Protein AF-A0A0X3AS08-F1 (afdb_monomer_lite)

Foldseek 3Di:
DKKKKQFDCCVCVVVVNAADQDQKDKAWFQDVVVRDIFIKMFGHPGGCNRVDRTDMGPDIDTPDPPDPPVQLDAQDKTFGDDDPDGGIIMGHHDPPPCDVVNVVVVVVVVVVVVVVVVVVVVVCVVDPPPDDPVNLLVQCVCCQVPVVSLLVSCVVDVVSSLVCCCPPPQVPLPVDPRHPCLLVNLLSCCVSVPDVVSVVSLVPDDPVSVPRPVNVVSVVVND

Organism: NCBI:txid1586267

pLDDT: mean 78.55, std 13.06, range [45.94, 97.12]

Sequence (223 aa):
MKSLINWDKNIFDGEKRLLPSTKVLHTQIHLPELKESWSIGFKFNITPRDQGYRTIADEVFFLSEKAPKEILKEGLKFNFMDGPNIIGECILFQEKLVEMEDVIDRIKLVEQEKHELKMFITSINNSSFSYTTNELEELIKYSSDYPYIFSFVLNIDKNIALKYLSNNYLVKLNNVLESSNLPLFLFNIEKFLGKEEFDMFIEKLPNEIKKNEIFINSIEEIL

Secondary structure (DSSP, 8-state):
-EEEEEE-HHHHHHTTPPPP--SEEEEEEEETTTTEEEEEEEE-SS-HHHH-SEEEESEEEESSTTS-GGG--TT-EEEEEETTEEEEEEEEE------HHHHHHHHHHHHHHHHHHHHHHHHHHHS-----HHHHHHHGGGGGT-THHHHHHHHH-HHHHHHHHIIIIITTTTT----TTHHHHHHHHHHHH-HHHHHHHHHTS-HHHHT-HHHHHHHHTT-

Structure (mmCIF, N/CA/C/O backbone):
data_AF-A0A0X3AS08-F1
#
_entry.id   AF-A0A0X3AS08-F1
#
loop_
_atom_site.group_PDB
_atom_site.id
_atom_site.type_symbol
_atom_site.label_atom_id
_atom_site.label_alt_id
_atom_site.label_comp_id
_atom_site.label_asym_id
_atom_site.label_entity_id
_atom_site.label_seq_id
_atom_site.pdbx_PDB_ins_code
_atom_site.Cartn_x
_atom_site.Cartn_y
_atom_site.Cartn_z
_atom_site.occupancy
_atom_site.B_iso_or_equiv
_atom_site.auth_seq_id
_atom_site.auth_comp_id
_atom_site.auth_asym_id
_atom_site.auth_atom_id
_atom_site.pdbx_PDB_model_num
ATOM 1 N N . MET A 1 1 ? -19.091 6.938 12.736 1.00 89.19 1 MET A N 1
ATOM 2 C CA . MET A 1 1 ? -17.645 7.211 12.885 1.00 89.19 1 MET A CA 1
ATOM 3 C C . MET A 1 1 ? -16.916 6.387 11.843 1.00 89.19 1 MET A C 1
ATOM 5 O O . MET A 1 1 ? -17.264 5.215 11.718 1.00 89.19 1 MET A O 1
ATOM 9 N N . LYS A 1 2 ? -15.969 6.975 11.106 1.00 93.12 2 LYS A N 1
ATOM 10 C CA . LYS A 1 2 ? -15.111 6.243 10.166 1.00 93.12 2 LYS A CA 1
ATOM 11 C C . LYS A 1 2 ? -13.776 5.916 10.822 1.00 93.12 2 LYS A C 1
ATOM 13 O O . LYS A 1 2 ? -13.429 6.492 11.856 1.00 93.12 2 LYS A O 1
ATOM 18 N N . SER A 1 3 ? -13.026 4.995 10.229 1.00 94.25 3 SER A N 1
ATOM 19 C CA . SER A 1 3 ? -11.649 4.741 10.645 1.00 94.25 3 SER A CA 1
ATOM 20 C C . SER A 1 3 ? -10.723 4.567 9.465 1.00 94.25 3 SER A C 1
ATOM 22 O O . SER A 1 3 ? -11.058 3.885 8.502 1.00 94.25 3 SER A O 1
ATOM 24 N N . LEU A 1 4 ? -9.550 5.183 9.570 1.00 94.06 4 LEU A N 1
ATOM 25 C CA . LEU A 1 4 ? -8.416 4.891 8.717 1.00 94.06 4 LEU A CA 1
ATOM 26 C C . LEU A 1 4 ? -7.626 3.774 9.386 1.00 94.06 4 LEU A C 1
ATOM 28 O O . LEU A 1 4 ? -7.191 3.932 10.527 1.00 94.06 4 LEU A O 1
ATOM 32 N N . ILE A 1 5 ? -7.438 2.678 8.665 1.00 95.25 5 ILE A N 1
ATOM 33 C CA . ILE A 1 5 ? -6.642 1.535 9.090 1.00 95.25 5 ILE A CA 1
ATOM 34 C C . ILE A 1 5 ? -5.377 1.505 8.236 1.00 95.25 5 ILE A C 1
ATOM 36 O O . ILE A 1 5 ? -5.452 1.393 7.011 1.00 95.25 5 ILE A O 1
ATOM 40 N N . ASN A 1 6 ? -4.224 1.610 8.887 1.00 92.38 6 ASN A N 1
ATOM 41 C CA . ASN A 1 6 ? -2.914 1.400 8.284 1.00 92.38 6 ASN A CA 1
ATOM 42 C C . ASN A 1 6 ? -2.466 -0.028 8.599 1.00 92.38 6 ASN A C 1
ATOM 44 O O . ASN A 1 6 ? -2.089 -0.320 9.731 1.00 92.38 6 ASN A O 1
ATOM 48 N N . TRP A 1 7 ? -2.532 -0.916 7.616 1.00 90.81 7 TRP A N 1
ATOM 49 C CA . TRP A 1 7 ? -2.117 -2.311 7.755 1.00 90.81 7 TRP A CA 1
ATOM 50 C C . TRP A 1 7 ? -0.589 -2.435 7.753 1.00 90.81 7 TRP A C 1
ATOM 52 O O . TRP A 1 7 ? 0.091 -1.744 6.988 1.00 90.81 7 TRP A O 1
ATOM 62 N N . ASP A 1 8 ? -0.048 -3.329 8.581 1.00 89.94 8 ASP A N 1
ATOM 63 C CA . ASP A 1 8 ? 1.394 -3.581 8.630 1.00 89.94 8 ASP A CA 1
ATOM 64 C C . ASP A 1 8 ? 1.842 -4.394 7.410 1.00 89.94 8 ASP A C 1
ATOM 66 O O . ASP A 1 8 ? 1.615 -5.602 7.308 1.00 89.94 8 ASP A O 1
ATOM 70 N N . LYS A 1 9 ? 2.517 -3.714 6.484 1.00 82.50 9 LYS A N 1
ATOM 71 C CA . LYS A 1 9 ? 3.058 -4.314 5.263 1.00 82.50 9 LYS A CA 1
ATOM 72 C C . LYS A 1 9 ? 3.969 -5.502 5.543 1.00 82.50 9 LYS A C 1
ATOM 74 O O . LYS A 1 9 ? 3.914 -6.471 4.804 1.00 82.50 9 LYS A O 1
ATOM 79 N N . ASN A 1 10 ? 4.754 -5.486 6.620 1.00 81.75 10 ASN A N 1
ATOM 80 C CA . ASN A 1 10 ? 5.663 -6.595 6.917 1.00 81.75 10 ASN A CA 1
ATOM 81 C C . ASN A 1 10 ? 4.904 -7.890 7.219 1.00 81.75 10 ASN A C 1
ATOM 83 O O . ASN A 1 10 ? 5.403 -8.969 6.924 1.00 81.75 10 ASN A O 1
ATOM 87 N N . ILE A 1 11 ? 3.692 -7.792 7.767 1.00 82.00 11 ILE A N 1
ATOM 88 C CA . ILE A 1 11 ? 2.856 -8.959 8.060 1.00 82.00 11 ILE A CA 1
ATOM 89 C C . ILE A 1 11 ? 2.182 -9.464 6.783 1.00 82.00 11 ILE A C 1
ATOM 91 O O . ILE A 1 11 ? 2.228 -10.654 6.482 1.00 82.00 11 ILE A O 1
ATOM 95 N N . PHE A 1 12 ? 1.578 -8.572 6.001 1.00 77.25 12 PHE A N 1
ATOM 96 C CA . PHE A 1 12 ? 0.837 -8.977 4.803 1.00 77.25 12 PHE A CA 1
ATOM 97 C C . PHE A 1 12 ? 1.760 -9.342 3.624 1.00 77.25 12 PHE A C 1
ATOM 99 O O . PHE A 1 12 ? 1.569 -10.386 3.000 1.00 77.25 12 PHE A O 1
ATOM 106 N N . ASP A 1 13 ? 2.815 -8.564 3.373 1.00 71.75 13 ASP A N 1
ATOM 107 C CA . ASP A 1 13 ? 3.817 -8.863 2.342 1.00 71.75 13 ASP A CA 1
ATOM 108 C C . ASP A 1 13 ? 4.804 -9.949 2.805 1.00 71.75 13 ASP A C 1
ATOM 110 O O . ASP A 1 13 ? 5.149 -10.846 2.035 1.00 71.75 13 ASP A O 1
ATOM 114 N N . GLY A 1 14 ? 5.248 -9.908 4.069 1.00 53.19 14 GLY A N 1
ATOM 115 C CA . GLY A 1 14 ? 6.280 -10.816 4.585 1.00 53.19 14 GLY A CA 1
ATOM 116 C C . GLY A 1 14 ? 5.793 -12.242 4.858 1.00 53.19 14 GLY A C 1
ATOM 117 O O . GLY A 1 14 ? 6.520 -13.192 4.572 1.00 53.19 14 GLY A O 1
ATOM 118 N N . GLU A 1 15 ? 4.558 -12.430 5.337 1.00 59.16 15 GLU A N 1
ATOM 119 C CA . GLU A 1 15 ? 3.991 -13.769 5.592 1.00 59.16 15 GLU A CA 1
ATOM 120 C C . GLU A 1 15 ? 3.162 -14.320 4.414 1.00 59.16 15 GLU A C 1
ATOM 122 O O . GLU A 1 15 ? 2.512 -15.357 4.548 1.00 59.16 15 GLU A O 1
ATOM 127 N N . LYS A 1 16 ? 3.163 -13.651 3.249 1.00 60.03 16 LYS A N 1
ATOM 128 C CA . LYS A 1 16 ? 2.280 -13.956 2.099 1.00 60.03 16 LYS A CA 1
ATOM 129 C C . LYS A 1 16 ? 0.791 -13.962 2.469 1.00 60.03 16 LYS A C 1
ATOM 131 O O . LYS A 1 16 ? -0.006 -14.725 1.911 1.00 60.03 16 LYS A O 1
ATOM 136 N N . ARG A 1 17 ? 0.392 -13.121 3.422 1.00 72.31 17 ARG A N 1
ATOM 137 C CA . ARG A 1 17 ? -0.997 -13.014 3.855 1.00 72.31 17 ARG A CA 1
ATOM 138 C C . ARG A 1 17 ? -1.692 -11.932 3.042 1.00 72.31 17 ARG A C 1
ATOM 140 O O . ARG A 1 17 ? -1.318 -10.771 3.079 1.00 72.31 17 ARG A O 1
ATOM 147 N N . LEU A 1 18 ? -2.758 -12.295 2.335 1.00 80.94 18 LEU A N 1
ATOM 148 C CA . LEU A 1 18 ? -3.557 -11.309 1.609 1.00 80.94 18 LEU A CA 1
ATOM 149 C C . LEU A 1 18 ? -4.344 -10.418 2.576 1.00 80.94 18 LEU A C 1
ATOM 151 O O . LEU A 1 18 ? -4.886 -10.900 3.577 1.00 80.94 18 LEU A O 1
ATOM 155 N N . LEU A 1 19 ? -4.505 -9.144 2.211 1.00 85.62 19 LEU A N 1
ATOM 156 C CA . LEU A 1 19 ? -5.460 -8.261 2.876 1.00 85.62 19 LEU A CA 1
ATOM 157 C C . LEU A 1 19 ? -6.874 -8.882 2.856 1.00 85.62 19 LEU A C 1
ATOM 159 O O . LEU A 1 19 ? -7.237 -9.591 1.899 1.00 85.62 19 LEU A O 1
ATOM 163 N N . PRO A 1 20 ? -7.695 -8.635 3.893 1.00 87.38 20 PRO A N 1
ATOM 164 C CA . PRO A 1 20 ? -9.036 -9.199 3.962 1.00 87.38 20 PRO A CA 1
ATOM 165 C C . PRO A 1 20 ? -9.926 -8.739 2.800 1.00 87.38 20 PRO A C 1
ATOM 167 O O . PRO A 1 20 ? -9.993 -7.554 2.485 1.00 87.38 20 PRO A O 1
ATOM 170 N N . SER A 1 21 ? -10.658 -9.676 2.194 1.00 89.62 21 SER A N 1
ATOM 171 C CA . SER A 1 21 ? -11.672 -9.399 1.162 1.00 89.62 21 SER A CA 1
ATOM 172 C C . SER A 1 21 ? -13.095 -9.331 1.725 1.00 89.62 21 SER A C 1
ATOM 174 O O . SER A 1 21 ? -14.069 -9.393 0.979 1.00 89.62 21 SER A O 1
ATOM 176 N N . THR A 1 22 ? -13.251 -9.279 3.049 1.00 90.69 22 THR A N 1
ATOM 177 C CA . THR A 1 22 ? -14.562 -9.192 3.696 1.00 90.69 22 THR A CA 1
ATOM 178 C C . THR A 1 22 ? -14.952 -7.733 3.910 1.00 90.69 22 THR A C 1
ATOM 180 O O . THR A 1 22 ? -14.112 -6.861 4.118 1.00 90.69 22 THR A O 1
ATOM 183 N N . LYS A 1 23 ? -16.260 -7.463 3.885 1.00 93.50 23 LYS A N 1
ATOM 184 C CA . LYS A 1 23 ? -16.820 -6.131 4.172 1.00 93.50 23 LYS A CA 1
ATOM 185 C C . LYS A 1 23 ? -17.067 -5.874 5.652 1.00 93.50 23 LYS A C 1
ATOM 187 O O . LYS A 1 23 ? -17.495 -4.786 6.021 1.00 93.50 23 LYS A O 1
ATOM 192 N N . VAL A 1 24 ? -16.829 -6.877 6.489 1.00 95.88 24 VAL A N 1
ATOM 193 C CA . VAL A 1 24 ? -16.954 -6.767 7.937 1.00 95.88 24 VAL A CA 1
ATOM 194 C C . VAL A 1 24 ? -15.738 -7.418 8.569 1.00 95.88 24 VAL A C 1
ATOM 196 O O . VAL A 1 24 ? -15.378 -8.543 8.209 1.00 95.88 24 VAL A O 1
ATOM 199 N N . LEU A 1 25 ? -15.117 -6.701 9.498 1.00 96.12 25 LEU A N 1
ATOM 200 C CA . LEU A 1 25 ? -14.013 -7.190 10.313 1.00 96.12 25 LEU A CA 1
ATOM 201 C C . LEU A 1 25 ? -14.249 -6.844 11.775 1.00 96.12 25 LEU A C 1
ATOM 203 O O . LEU A 1 25 ? -14.966 -5.897 12.092 1.00 96.12 25 LEU A O 1
ATOM 207 N N . HIS A 1 26 ? -13.611 -7.606 12.654 1.00 94.88 26 HIS A N 1
ATOM 208 C CA . HIS A 1 26 ? -13.676 -7.393 14.090 1.00 94.88 26 HIS A CA 1
ATOM 209 C C . HIS A 1 26 ? -12.267 -7.417 14.673 1.00 94.88 26 HIS A C 1
ATOM 211 O O . HIS A 1 26 ? -11.422 -8.183 14.219 1.00 94.88 26 HIS A O 1
ATOM 217 N N . THR A 1 27 ? -12.041 -6.600 15.693 1.00 94.06 27 THR A N 1
ATOM 218 C CA . THR A 1 27 ? -10.837 -6.626 16.532 1.00 94.06 27 THR A CA 1
ATOM 219 C C . THR A 1 27 ? -11.244 -6.393 17.987 1.00 94.06 27 THR A C 1
ATOM 221 O O . THR A 1 27 ? -12.427 -6.244 18.316 1.00 94.06 27 THR A O 1
ATOM 224 N N . GLN A 1 28 ? -10.262 -6.355 18.873 1.00 90.38 28 GLN A N 1
ATOM 225 C CA . GLN A 1 28 ? -10.412 -5.915 20.248 1.00 90.38 28 GLN A CA 1
ATOM 226 C C . GLN A 1 28 ? -9.711 -4.571 20.439 1.00 90.38 28 GLN A C 1
ATOM 228 O O . GLN A 1 28 ? -8.619 -4.353 19.920 1.00 90.38 28 GLN A O 1
ATOM 233 N N . ILE A 1 29 ? -10.343 -3.680 21.199 1.00 88.69 29 ILE A N 1
ATOM 234 C CA . ILE A 1 29 ? -9.714 -2.480 21.744 1.00 88.69 29 ILE A CA 1
ATOM 235 C C . ILE A 1 29 ? -9.510 -2.688 23.241 1.00 88.69 29 ILE A C 1
ATOM 237 O O . ILE A 1 29 ? -10.440 -3.067 23.956 1.00 88.69 29 ILE A O 1
ATOM 241 N N . HIS A 1 30 ? -8.287 -2.453 23.709 1.00 85.69 30 HIS A N 1
ATOM 242 C CA . HIS A 1 30 ? -7.979 -2.419 25.130 1.00 85.69 30 HIS A CA 1
ATOM 243 C C . HIS A 1 30 ? -8.043 -0.975 25.625 1.00 85.69 30 HIS A C 1
ATOM 245 O O . HIS A 1 30 ? -7.469 -0.082 25.002 1.00 85.69 30 HIS A O 1
ATOM 251 N N . LEU A 1 31 ? -8.739 -0.754 26.736 1.00 82.94 31 LEU A N 1
ATOM 252 C CA . LEU A 1 31 ? -8.908 0.549 27.366 1.00 82.94 31 LEU A CA 1
ATOM 253 C C . LEU A 1 31 ? -8.229 0.522 28.740 1.00 82.94 31 LEU A C 1
ATOM 255 O O . LEU A 1 31 ? -8.864 0.135 29.726 1.00 82.94 31 LEU A O 1
ATOM 259 N N . PRO A 1 32 ? -6.947 0.928 28.834 1.00 79.25 32 PRO A N 1
ATOM 260 C CA . PRO A 1 32 ? -6.178 0.830 30.074 1.00 79.25 32 PRO A CA 1
ATOM 261 C C . PRO A 1 32 ? -6.810 1.606 31.232 1.00 79.25 32 PRO A C 1
ATOM 263 O O . PRO A 1 32 ? -6.796 1.141 32.368 1.00 79.25 32 PRO A O 1
ATOM 266 N N . GLU A 1 33 ? -7.405 2.764 30.930 1.00 80.38 33 GLU A N 1
ATOM 267 C CA . GLU A 1 33 ? -8.064 3.642 31.906 1.00 80.38 33 GLU A CA 1
ATOM 268 C C . GLU A 1 33 ? -9.241 2.954 32.610 1.00 80.38 33 GLU A C 1
ATOM 270 O O . GLU A 1 33 ? -9.460 3.167 33.800 1.00 80.38 33 GLU A O 1
ATOM 275 N N . LEU A 1 34 ? -9.959 2.086 31.890 1.00 77.69 34 LEU A N 1
ATOM 276 C CA . LEU A 1 34 ? -11.100 1.330 32.410 1.00 77.69 34 LEU A CA 1
ATOM 277 C C . LEU A 1 34 ? -10.728 -0.099 32.827 1.00 77.69 34 LEU A C 1
ATOM 279 O O . LEU A 1 34 ? -11.542 -0.783 33.435 1.00 77.69 34 LEU A O 1
ATOM 283 N N . LYS A 1 35 ? -9.501 -0.554 32.529 1.00 83.81 35 LYS A N 1
ATOM 284 C CA . LYS A 1 35 ? -9.053 -1.955 32.673 1.00 83.81 35 LYS A CA 1
ATOM 285 C C . LYS A 1 35 ? -9.979 -2.957 31.977 1.00 83.81 35 LYS A C 1
ATOM 287 O O . LYS A 1 35 ? -10.139 -4.090 32.426 1.00 83.81 35 LYS A O 1
ATOM 292 N N . GLU A 1 36 ? -10.559 -2.545 30.859 1.00 86.81 36 GLU A N 1
ATOM 293 C CA . GLU A 1 36 ? -11.514 -3.335 30.091 1.00 86.81 36 GLU A CA 1
ATOM 294 C C . GLU A 1 36 ? -11.020 -3.549 28.662 1.00 86.81 36 GLU A C 1
ATOM 296 O O . GLU A 1 36 ? -10.223 -2.776 28.125 1.00 86.81 36 GLU A O 1
ATOM 301 N N . SER A 1 37 ? -11.529 -4.604 28.031 1.00 88.56 37 SER A N 1
ATOM 302 C CA . SER A 1 37 ? -11.323 -4.875 26.614 1.00 88.56 37 SER A CA 1
ATOM 303 C C . SER A 1 37 ? -12.672 -5.084 25.949 1.00 88.56 37 SER A C 1
ATOM 305 O O . SER A 1 37 ? -13.523 -5.808 26.466 1.00 88.56 37 SER A O 1
ATOM 307 N N . TRP A 1 38 ? -12.856 -4.467 24.790 1.00 91.00 38 TRP A N 1
ATOM 308 C CA . TRP A 1 38 ? -14.125 -4.476 24.074 1.00 91.00 38 TRP A CA 1
ATOM 309 C C . TRP A 1 38 ? -13.927 -4.928 22.636 1.00 91.00 38 TRP A C 1
ATOM 311 O O . TRP A 1 38 ? -12.953 -4.559 21.983 1.00 91.00 38 TRP A O 1
ATOM 321 N N . SER A 1 39 ? -14.865 -5.722 22.125 1.00 92.06 39 SER A N 1
ATOM 322 C CA . SER A 1 39 ? -14.875 -6.099 20.714 1.00 92.06 39 SER A CA 1
ATOM 323 C C . SER A 1 39 ? -15.502 -4.993 19.874 1.00 92.06 39 SER A C 1
ATOM 325 O O . SER A 1 39 ? -16.612 -4.528 20.154 1.00 92.06 39 SER A O 1
ATOM 327 N N . ILE A 1 40 ? -14.790 -4.604 18.825 1.00 93.81 40 ILE A N 1
ATOM 328 C CA . ILE A 1 40 ? -15.174 -3.535 17.912 1.00 93.81 40 ILE A CA 1
ATOM 329 C C . ILE A 1 40 ? -15.264 -4.096 16.494 1.00 93.81 40 ILE A C 1
ATOM 331 O O . ILE A 1 40 ? -14.445 -4.919 16.082 1.00 93.81 40 ILE A O 1
ATOM 335 N N . GLY A 1 41 ? -16.306 -3.691 15.781 1.00 94.69 41 GLY A N 1
ATOM 336 C CA . GLY A 1 41 ? -16.576 -4.057 14.403 1.00 94.69 41 GLY A CA 1
ATOM 337 C C . GLY A 1 41 ? -16.321 -2.892 13.456 1.00 94.69 41 GLY A C 1
ATOM 338 O O . GLY A 1 41 ? -16.535 -1.728 13.802 1.00 94.69 41 GLY A O 1
ATOM 339 N N . PHE A 1 42 ? -15.902 -3.234 12.245 1.00 96.88 42 PHE A N 1
ATOM 340 C CA . PHE A 1 42 ? -15.704 -2.324 11.125 1.00 96.88 42 PHE A CA 1
ATOM 341 C C . PHE A 1 42 ? -16.558 -2.791 9.955 1.00 96.88 42 PHE A C 1
ATOM 343 O O . PHE A 1 42 ? -16.515 -3.975 9.613 1.00 96.88 42 PHE A O 1
ATOM 350 N N . LYS A 1 43 ? -17.298 -1.876 9.324 1.00 97.12 43 LYS A N 1
ATOM 351 C CA . LYS A 1 43 ? -17.940 -2.120 8.027 1.00 97.12 43 LYS A CA 1
ATOM 352 C C . LYS A 1 43 ? -17.249 -1.329 6.931 1.00 97.12 43 LYS A C 1
ATOM 354 O O . LYS A 1 43 ? -16.868 -0.177 7.131 1.00 97.12 43 LYS A O 1
ATOM 359 N N . PHE A 1 44 ? -17.150 -1.958 5.770 1.00 93.88 44 PHE A N 1
ATOM 360 C CA . PHE A 1 44 ? -16.504 -1.414 4.588 1.00 93.88 44 PHE A CA 1
ATOM 361 C C . PHE A 1 44 ? -17.443 -1.495 3.381 1.00 93.88 44 PHE A C 1
ATOM 363 O O . PHE A 1 44 ? -17.992 -2.557 3.076 1.00 93.88 44 PHE A O 1
ATOM 370 N N . ASN A 1 45 ? -17.581 -0.398 2.646 1.00 89.81 45 ASN A N 1
ATOM 371 C CA . ASN A 1 45 ? -18.246 -0.365 1.348 1.00 89.81 45 ASN A CA 1
ATOM 372 C C . ASN A 1 45 ? -17.370 -1.027 0.273 1.00 89.81 45 ASN A C 1
ATOM 374 O O . ASN A 1 45 ? -17.871 -1.842 -0.513 1.00 89.81 45 ASN A O 1
ATOM 378 N N . ILE A 1 46 ? -16.065 -0.727 0.303 1.00 82.81 46 ILE A N 1
ATOM 379 C CA . ILE A 1 46 ? -14.998 -1.292 -0.540 1.00 82.81 46 ILE A CA 1
ATOM 380 C C . ILE A 1 46 ? -14.077 -2.129 0.358 1.00 82.81 46 ILE A C 1
ATOM 382 O O . ILE A 1 46 ? -13.693 -1.659 1.423 1.00 82.81 46 ILE A O 1
ATOM 386 N N . THR A 1 47 ? -13.727 -3.360 -0.013 1.00 86.19 47 THR A N 1
ATOM 387 C CA . THR A 1 47 ? -12.985 -4.250 0.903 1.00 86.19 47 THR A CA 1
ATOM 388 C C . THR A 1 47 ? -11.555 -3.743 1.162 1.00 86.19 47 THR A C 1
ATOM 390 O O . THR A 1 47 ? -11.000 -3.054 0.304 1.00 86.19 47 THR A O 1
ATOM 393 N N . PRO A 1 48 ? -10.915 -4.084 2.299 1.00 87.44 48 PRO A N 1
ATOM 394 C CA . PRO A 1 48 ? -9.506 -3.750 2.535 1.00 87.44 48 PRO A CA 1
ATOM 395 C C . PRO A 1 48 ? -8.576 -4.199 1.407 1.00 87.44 48 PRO A C 1
ATOM 397 O O . PRO A 1 48 ? -7.671 -3.464 1.023 1.00 87.44 48 PRO A O 1
ATOM 400 N N . ARG A 1 49 ? -8.842 -5.374 0.824 1.00 85.19 49 ARG A N 1
ATOM 401 C CA . ARG A 1 49 ? -8.105 -5.887 -0.335 1.00 85.19 49 ARG A CA 1
ATOM 402 C C . ARG A 1 49 ? -8.151 -4.949 -1.540 1.00 85.19 49 ARG A C 1
ATOM 404 O O . ARG A 1 49 ? -7.130 -4.787 -2.193 1.00 85.19 49 ARG A O 1
ATOM 411 N N . ASP A 1 50 ? -9.293 -4.321 -1.796 1.00 69.38 50 ASP A N 1
ATOM 412 C CA . ASP A 1 50 ? -9.475 -3.443 -2.956 1.00 69.38 50 ASP A CA 1
ATOM 413 C C . ASP A 1 50 ? -8.999 -2.001 -2.684 1.00 69.38 50 ASP A C 1
ATOM 415 O O . ASP A 1 50 ? -8.745 -1.251 -3.623 1.00 69.38 50 ASP A O 1
ATOM 419 N N . GLN A 1 51 ? -8.875 -1.594 -1.412 1.00 80.00 51 GLN A N 1
ATOM 420 C CA . GLN A 1 51 ? -8.357 -0.270 -1.019 1.00 80.00 51 GLN A CA 1
ATOM 421 C C . GLN A 1 51 ? -6.831 -0.253 -0.810 1.00 80.00 51 GLN A C 1
ATOM 423 O O . GLN A 1 51 ? -6.191 0.787 -0.967 1.00 80.00 51 GLN A O 1
ATOM 428 N N . GLY A 1 52 ? -6.240 -1.393 -0.442 1.00 77.44 52 GLY A N 1
ATOM 429 C CA . GLY A 1 52 ? -4.816 -1.532 -0.141 1.00 77.44 52 GLY A CA 1
ATOM 430 C C . GLY A 1 52 ? -4.454 -1.202 1.313 1.00 77.44 52 GLY A C 1
ATOM 431 O O . GLY A 1 52 ? -5.306 -1.100 2.197 1.00 77.44 52 GLY A O 1
ATOM 432 N N . TYR A 1 53 ? -3.152 -1.030 1.573 1.00 83.50 53 TYR A N 1
ATOM 433 C CA . TYR A 1 53 ? -2.571 -0.919 2.924 1.00 83.50 53 TYR A CA 1
ATOM 434 C C . TYR A 1 53 ? -3.087 0.243 3.782 1.00 83.50 53 TYR A C 1
ATOM 436 O O . TYR A 1 53 ? -2.899 0.236 4.997 1.00 83.50 53 TYR A O 1
ATOM 444 N N . ARG A 1 54 ? -3.744 1.228 3.168 1.00 87.56 54 ARG A N 1
ATOM 445 C CA . ARG A 1 54 ? -4.489 2.279 3.860 1.00 87.56 54 ARG A CA 1
ATOM 446 C C . ARG A 1 54 ? -5.959 2.128 3.506 1.00 87.56 54 ARG A C 1
ATOM 448 O O . ARG A 1 54 ? -6.370 2.516 2.420 1.00 87.56 54 ARG A O 1
ATOM 455 N N . THR A 1 55 ? -6.735 1.545 4.410 1.00 88.25 55 THR A N 1
ATOM 456 C CA . THR A 1 55 ? -8.156 1.261 4.189 1.00 88.25 55 THR A CA 1
ATOM 457 C C . THR A 1 55 ? -9.024 2.193 5.022 1.00 88.25 55 THR A C 1
ATOM 459 O O . THR A 1 55 ? -8.754 2.412 6.201 1.00 88.25 55 THR A O 1
ATOM 462 N N . ILE A 1 56 ? -10.109 2.691 4.439 1.00 92.50 56 ILE A N 1
ATOM 463 C CA . ILE A 1 56 ? -11.168 3.392 5.157 1.00 92.50 56 ILE A CA 1
ATOM 464 C C . ILE A 1 56 ? -12.292 2.406 5.477 1.00 92.50 56 ILE A C 1
ATOM 466 O O . ILE A 1 56 ? -12.899 1.823 4.578 1.00 92.50 56 ILE A O 1
ATOM 470 N N . ALA A 1 57 ? -12.582 2.251 6.766 1.00 95.06 57 ALA A N 1
ATOM 471 C CA . ALA A 1 57 ? -13.834 1.690 7.247 1.00 95.06 57 ALA A CA 1
ATOM 472 C C . ALA A 1 57 ? -14.893 2.795 7.331 1.00 95.06 57 ALA A C 1
ATOM 474 O O . ALA A 1 57 ? -14.686 3.817 7.994 1.00 95.06 57 ALA A O 1
ATOM 475 N N . ASP A 1 58 ? -16.032 2.573 6.685 1.00 93.62 58 ASP A N 1
ATOM 476 C CA . ASP A 1 58 ? -17.150 3.517 6.624 1.00 93.62 58 ASP A CA 1
ATOM 477 C C . ASP A 1 58 ? -17.932 3.596 7.939 1.00 93.62 58 ASP A C 1
ATOM 479 O O . ASP A 1 58 ? -18.556 4.613 8.243 1.00 93.62 58 ASP A O 1
ATOM 483 N N . GLU A 1 59 ? -17.892 2.529 8.736 1.00 94.12 59 GLU A N 1
ATOM 484 C CA . GLU A 1 59 ? -18.563 2.476 10.027 1.00 94.12 59 GLU A CA 1
ATOM 485 C C . GLU A 1 59 ? -17.727 1.702 11.043 1.00 94.12 59 GLU A C 1
ATOM 487 O O . GLU A 1 59 ? -17.297 0.578 10.782 1.00 94.12 59 GLU A O 1
ATOM 492 N N . VAL A 1 60 ? -17.555 2.290 12.226 1.00 93.81 60 VAL A N 1
ATOM 493 C CA . VAL A 1 60 ? -16.977 1.638 13.402 1.00 93.81 60 VAL A CA 1
ATOM 494 C C . VAL A 1 60 ? -18.008 1.589 14.520 1.00 93.81 60 VAL A C 1
ATOM 496 O O . VAL A 1 60 ? -18.613 2.612 14.850 1.00 93.81 60 VAL A O 1
ATOM 499 N N . PHE A 1 61 ? -18.197 0.411 15.108 1.00 92.00 61 PHE A N 1
ATOM 500 C CA . PHE A 1 61 ? -19.233 0.163 16.107 1.00 92.00 61 PHE A CA 1
ATOM 501 C C . PHE A 1 61 ? -18.783 -0.866 17.145 1.00 92.00 61 PHE A C 1
ATOM 503 O O . PHE A 1 61 ? -17.982 -1.754 16.864 1.00 92.00 61 PHE A O 1
ATOM 510 N N . PHE A 1 62 ? -19.320 -0.777 18.359 1.00 93.12 62 PHE A N 1
ATOM 511 C CA . PHE A 1 62 ? -19.158 -1.838 19.350 1.00 93.12 62 PHE A CA 1
ATOM 512 C C . PHE A 1 62 ? -20.158 -2.966 19.106 1.00 93.12 62 PHE A C 1
ATOM 514 O O . PHE A 1 62 ? -21.309 -2.714 18.755 1.00 93.12 62 PHE A O 1
ATOM 521 N N . LEU A 1 63 ? -19.735 -4.208 19.356 1.00 87.62 63 LEU A N 1
ATOM 522 C CA . LEU A 1 63 ? -20.625 -5.373 19.280 1.00 87.62 63 LEU A CA 1
ATOM 523 C C . LEU A 1 63 ? -21.558 -5.502 20.492 1.00 87.62 63 LEU A C 1
ATOM 525 O O . LEU A 1 63 ? -22.601 -6.139 20.397 1.00 87.62 63 LEU A O 1
ATOM 529 N N . SER A 1 64 ? -21.183 -4.919 21.633 1.00 88.12 64 SER A N 1
ATOM 530 C CA . SER A 1 64 ? -21.964 -4.968 22.871 1.00 88.12 64 SER A CA 1
ATOM 531 C C . SER A 1 64 ? -22.652 -3.636 23.139 1.00 88.12 64 SER A C 1
ATOM 533 O O . SER A 1 64 ? -22.028 -2.578 23.064 1.00 88.12 64 SER A O 1
ATOM 535 N N . GLU A 1 65 ? -23.921 -3.684 23.540 1.00 85.44 65 GLU A N 1
ATOM 536 C CA . GLU A 1 65 ? -24.668 -2.491 23.955 1.00 85.44 65 GLU A CA 1
ATOM 537 C C . GLU A 1 65 ? -24.111 -1.849 25.227 1.00 85.44 65 GLU A C 1
ATOM 539 O O . GLU A 1 65 ? -24.251 -0.643 25.411 1.00 85.44 65 GLU A O 1
ATOM 544 N N . LYS A 1 66 ? -23.449 -2.645 26.076 1.00 86.56 66 LYS A N 1
ATOM 545 C CA . LYS A 1 66 ? -22.833 -2.190 27.330 1.00 86.56 66 LYS A CA 1
ATOM 546 C C . LYS A 1 66 ? -21.484 -1.499 27.125 1.00 86.56 66 LYS A C 1
ATOM 548 O O . LYS A 1 66 ? -20.895 -1.045 28.099 1.00 86.56 66 LYS A O 1
ATOM 553 N N . ALA A 1 67 ? -20.976 -1.465 25.894 1.00 86.81 67 ALA A N 1
ATOM 554 C CA . ALA A 1 67 ? -19.675 -0.888 25.607 1.00 86.81 67 ALA A CA 1
ATOM 555 C C . ALA A 1 67 ? -19.678 0.641 25.790 1.00 86.81 67 ALA A C 1
ATOM 557 O O . ALA A 1 67 ? -20.690 1.296 25.516 1.00 86.81 67 ALA A O 1
ATOM 558 N N . PRO A 1 68 ? -18.542 1.235 26.188 1.00 85.56 68 PRO A N 1
ATOM 559 C CA . PRO A 1 68 ? -18.422 2.669 26.427 1.00 85.56 68 PRO A CA 1
ATOM 560 C C . PRO A 1 68 ? -18.354 3.452 25.104 1.00 85.56 68 PRO A C 1
ATOM 562 O O . PRO A 1 68 ? -17.290 3.863 24.640 1.00 85.56 68 PRO A O 1
ATOM 565 N N . LYS A 1 69 ? -19.515 3.659 24.468 1.00 84.19 69 LYS A N 1
ATOM 566 C CA . LYS A 1 69 ? -19.651 4.283 23.134 1.00 84.19 69 LYS A CA 1
ATOM 567 C C . LYS A 1 69 ? -18.998 5.663 23.028 1.00 84.19 69 LYS A C 1
ATOM 569 O O . LYS A 1 69 ? -18.494 6.012 21.967 1.00 84.19 69 LYS A O 1
ATOM 574 N N . GLU A 1 70 ? -18.970 6.410 24.126 1.00 83.94 70 GLU A N 1
ATOM 575 C CA . GLU A 1 70 ? -18.412 7.766 24.217 1.00 83.94 70 GLU A CA 1
ATOM 576 C C . GLU A 1 70 ? -16.910 7.835 23.897 1.00 83.94 70 GLU A C 1
ATOM 578 O O . GLU A 1 70 ? -16.383 8.894 23.562 1.00 83.94 70 GLU A O 1
ATOM 583 N N . ILE A 1 71 ? -16.215 6.698 23.958 1.00 85.50 71 ILE A N 1
ATOM 584 C CA . ILE A 1 71 ? -14.776 6.619 23.706 1.00 85.50 71 ILE A CA 1
ATOM 585 C C . ILE A 1 71 ? -14.467 6.646 22.206 1.00 85.50 71 ILE A C 1
ATOM 587 O O . ILE A 1 71 ? -13.378 7.072 21.826 1.00 85.50 71 ILE A O 1
ATOM 591 N N . LEU A 1 72 ? -15.418 6.267 21.339 1.00 87.56 72 LEU A N 1
ATOM 592 C CA . LEU A 1 72 ? -15.270 6.331 19.880 1.00 87.56 72 LEU A CA 1
ATOM 593 C C . LEU A 1 72 ? -15.396 7.775 19.375 1.00 87.56 72 LEU A C 1
ATOM 595 O O . LEU A 1 72 ? -16.358 8.140 18.700 1.00 87.56 72 LEU A O 1
ATOM 599 N N . LYS A 1 73 ? -14.404 8.596 19.712 1.00 88.81 73 LYS A N 1
ATOM 600 C CA . LYS A 1 73 ? -14.280 9.999 19.318 1.00 88.81 73 LYS A CA 1
ATOM 601 C C . LYS A 1 73 ? -13.215 10.184 18.242 1.00 88.81 73 LYS A C 1
ATOM 603 O O . LYS A 1 73 ? -12.314 9.361 18.087 1.00 88.81 73 LYS A O 1
ATOM 608 N N . GLU A 1 74 ? -13.334 11.277 17.499 1.00 90.94 74 GLU A N 1
ATOM 609 C CA . GLU A 1 74 ? -12.350 11.662 16.490 1.00 90.94 74 GLU A CA 1
ATOM 610 C C . GLU A 1 74 ? -10.942 11.758 17.094 1.00 90.94 74 GLU A C 1
ATOM 612 O O . GLU A 1 74 ? -10.757 12.200 18.230 1.00 90.94 74 GLU A O 1
ATOM 617 N N . GLY A 1 75 ? -9.949 11.299 16.337 1.00 87.88 75 GLY A N 1
ATOM 618 C CA . GLY A 1 75 ? -8.550 11.277 16.741 1.00 87.88 75 GLY A CA 1
ATOM 619 C C . GLY A 1 75 ? -8.159 10.105 17.644 1.00 87.88 75 GLY A C 1
ATOM 620 O O . GLY A 1 75 ? -6.963 9.934 17.885 1.00 87.88 75 GLY A O 1
ATOM 621 N N . LEU A 1 76 ? -9.103 9.277 18.119 1.00 90.69 76 LEU A N 1
ATOM 622 C CA . LEU A 1 76 ? -8.760 8.069 18.876 1.00 90.69 76 LEU A CA 1
ATOM 623 C C . LEU A 1 76 ? -7.888 7.148 18.016 1.00 90.69 76 LEU A C 1
ATOM 625 O O . LEU A 1 76 ? -8.283 6.780 16.907 1.00 90.69 76 LEU A O 1
ATOM 629 N N . LYS A 1 77 ? -6.736 6.745 18.563 1.00 93.06 77 LYS A N 1
ATOM 630 C CA . LYS A 1 77 ? -5.826 5.776 17.949 1.00 93.06 77 LYS A CA 1
ATOM 631 C C . LYS A 1 77 ? -5.794 4.482 18.747 1.00 93.06 77 LYS A C 1
ATOM 633 O O . LYS A 1 77 ? -5.759 4.527 19.974 1.00 93.06 77 LYS A O 1
ATOM 638 N N . PHE A 1 78 ? -5.787 3.349 18.061 1.00 93.00 78 PHE A N 1
ATOM 639 C CA . PHE A 1 78 ? -5.652 2.032 18.684 1.00 93.00 78 PHE A CA 1
ATOM 640 C C . PHE A 1 78 ? -5.162 0.996 17.672 1.00 93.00 78 PHE A C 1
ATOM 642 O O . PHE A 1 78 ? -5.246 1.205 16.465 1.00 93.00 78 PHE A O 1
ATOM 649 N N . ASN A 1 79 ? -4.671 -0.137 18.162 1.00 94.81 79 ASN A N 1
ATOM 650 C CA . ASN A 1 79 ? -4.135 -1.192 17.309 1.00 94.81 79 ASN A CA 1
ATOM 651 C C . ASN A 1 79 ? -5.250 -2.093 16.767 1.00 94.81 79 ASN A C 1
ATOM 653 O O . ASN A 1 79 ? -6.173 -2.470 17.492 1.00 94.81 79 ASN A O 1
ATOM 657 N N . PHE A 1 80 ? -5.139 -2.472 15.496 1.00 94.75 80 PHE A N 1
ATOM 658 C CA . PHE A 1 80 ? -5.894 -3.574 14.921 1.00 94.75 80 PHE A CA 1
ATOM 659 C C . PHE A 1 80 ? -5.173 -4.879 15.261 1.00 94.75 80 PHE A C 1
ATOM 661 O O . PHE A 1 80 ? -4.028 -5.089 14.864 1.00 94.75 80 PHE A O 1
ATOM 668 N N . MET A 1 81 ? -5.850 -5.748 16.000 1.00 93.12 81 MET A N 1
ATOM 669 C CA . MET A 1 81 ? -5.312 -6.992 16.530 1.00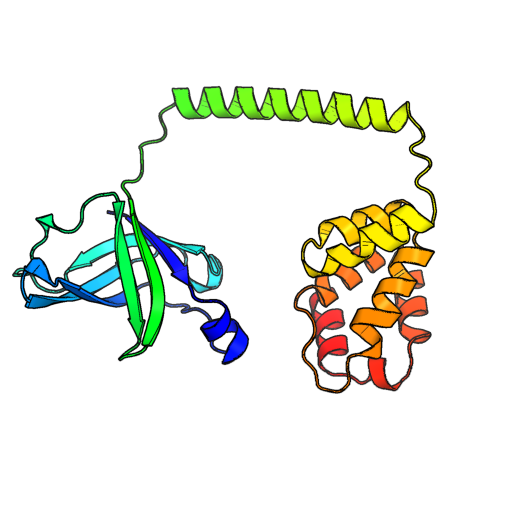 93.12 81 MET A CA 1
ATOM 670 C C . MET A 1 81 ? -5.880 -8.181 15.755 1.00 93.12 81 MET A C 1
ATOM 672 O O . MET A 1 81 ? -7.081 -8.241 15.492 1.00 93.12 81 MET A O 1
ATOM 676 N N . ASP A 1 82 ? -5.031 -9.159 15.461 1.00 88.06 82 ASP A N 1
ATOM 677 C CA . ASP A 1 82 ? -5.434 -10.508 15.075 1.00 88.06 82 ASP A CA 1
ATOM 678 C C . ASP A 1 82 ? -4.871 -11.505 16.088 1.00 88.06 82 ASP A C 1
ATOM 680 O O . ASP A 1 82 ? -3.671 -11.792 16.130 1.00 88.06 82 ASP A O 1
ATOM 684 N N . GLY A 1 83 ? -5.744 -11.958 16.989 1.00 85.44 83 GLY A N 1
ATOM 685 C CA . GLY A 1 83 ? -5.320 -12.649 18.201 1.00 85.44 83 GLY A CA 1
ATOM 686 C C . GLY A 1 83 ? -4.354 -11.776 19.023 1.00 85.44 83 GLY A C 1
ATOM 687 O O . GLY A 1 83 ? -4.700 -10.638 19.346 1.00 85.44 83 GLY A O 1
ATOM 688 N N . PRO A 1 84 ? -3.158 -12.277 19.387 1.00 85.12 84 PRO A N 1
ATOM 689 C CA . PRO A 1 84 ? -2.171 -11.509 20.147 1.00 85.12 84 PRO A CA 1
ATOM 690 C C . PRO A 1 84 ? -1.347 -10.533 19.289 1.00 85.12 84 PRO A C 1
ATOM 692 O O . PRO A 1 84 ? -0.589 -9.741 19.847 1.00 85.12 84 PRO A O 1
ATOM 695 N N . ASN A 1 85 ? -1.465 -10.586 17.960 1.00 88.62 85 ASN A N 1
ATOM 696 C CA . ASN A 1 85 ? -0.591 -9.852 17.051 1.00 88.62 85 ASN A CA 1
ATOM 697 C C . ASN A 1 85 ? -1.217 -8.524 16.631 1.00 88.62 85 ASN A C 1
ATOM 699 O O . ASN A 1 85 ? -2.389 -8.473 16.262 1.00 88.62 85 ASN A O 1
ATOM 703 N N . ILE A 1 86 ? -0.420 -7.457 16.638 1.00 92.50 86 ILE A N 1
ATOM 704 C CA . ILE A 1 86 ? -0.798 -6.183 16.023 1.00 92.50 86 ILE A CA 1
ATOM 705 C C . ILE A 1 86 ? -0.576 -6.326 14.520 1.00 92.50 86 ILE A C 1
ATOM 707 O O . ILE A 1 86 ? 0.541 -6.595 14.099 1.00 92.50 86 ILE A O 1
ATOM 711 N N . ILE A 1 87 ? -1.629 -6.149 13.727 1.00 92.88 87 ILE A N 1
ATOM 712 C CA . ILE A 1 87 ? -1.579 -6.256 12.260 1.00 92.88 87 ILE A CA 1
ATOM 713 C C . ILE A 1 87 ? -1.877 -4.922 11.561 1.00 92.88 87 ILE A C 1
ATOM 715 O O . ILE A 1 87 ? -1.865 -4.835 10.334 1.00 92.88 87 ILE A O 1
ATOM 719 N N . GLY A 1 88 ? -2.158 -3.870 12.328 1.00 93.69 88 GLY A N 1
ATOM 720 C CA . GLY A 1 88 ? -2.339 -2.521 11.810 1.00 93.69 88 GLY A CA 1
ATOM 721 C C . GLY A 1 88 ? -2.654 -1.503 12.899 1.00 93.69 88 GLY A C 1
ATOM 722 O O . GLY A 1 88 ? -2.857 -1.848 14.062 1.00 93.69 88 GLY A O 1
ATOM 723 N N . GLU A 1 89 ? -2.739 -0.240 12.505 1.00 96.25 89 GLU A N 1
ATOM 724 C CA . GLU A 1 89 ? -3.093 0.883 13.372 1.00 96.25 89 GLU A CA 1
ATOM 725 C C . GLU A 1 89 ? -4.359 1.572 12.866 1.00 96.25 89 GLU A C 1
ATOM 727 O O . GLU A 1 89 ? -4.480 1.892 11.684 1.00 96.25 89 GLU A O 1
ATOM 732 N N . CYS A 1 90 ? -5.296 1.827 13.772 1.00 95.31 90 CYS A N 1
ATOM 733 C CA . CYS A 1 90 ? -6.567 2.482 13.501 1.00 95.31 90 CYS A CA 1
ATOM 734 C C . CYS A 1 90 ? -6.548 3.914 14.025 1.00 95.31 90 CYS A C 1
ATOM 736 O O . CYS A 1 90 ? -6.116 4.162 15.152 1.00 95.31 90 CYS A O 1
ATOM 738 N N . ILE A 1 91 ? -7.095 4.845 13.246 1.00 94.69 91 ILE A N 1
ATOM 739 C CA . ILE A 1 91 ? -7.387 6.216 13.674 1.00 94.69 91 ILE A CA 1
ATOM 740 C C . ILE A 1 91 ? -8.848 6.508 13.350 1.00 94.69 91 ILE A C 1
ATOM 742 O O . ILE A 1 91 ? -9.277 6.314 12.211 1.00 94.69 91 ILE A O 1
ATOM 746 N N . LEU A 1 92 ? -9.626 6.946 14.340 1.00 93.50 92 LEU A N 1
ATOM 747 C CA . LEU A 1 92 ? -11.015 7.350 14.131 1.00 93.50 92 LEU A CA 1
ATOM 748 C C . LEU A 1 92 ? -11.089 8.775 13.598 1.00 93.50 92 LEU A C 1
ATOM 750 O O . LEU A 1 92 ? -10.399 9.667 14.092 1.00 93.50 92 LEU A O 1
ATOM 754 N N . PHE A 1 93 ? -11.968 8.999 12.631 1.00 88.81 93 PHE A N 1
ATOM 755 C CA . PHE A 1 93 ? -12.230 10.328 12.097 1.00 88.81 93 PHE A CA 1
ATOM 756 C C . PHE A 1 93 ? -13.702 10.497 11.729 1.00 88.81 93 PHE A C 1
ATOM 758 O O . PHE A 1 93 ? -14.407 9.534 11.398 1.00 88.81 93 PHE A O 1
ATOM 765 N N . GLN A 1 94 ? -14.173 11.738 11.801 1.00 84.88 94 GLN A N 1
ATOM 766 C CA . GLN A 1 94 ? -15.469 12.095 11.249 1.00 84.88 94 GLN A CA 1
ATOM 767 C C . GLN A 1 94 ? -15.286 12.449 9.778 1.00 84.88 94 GLN A C 1
ATOM 769 O O . GLN A 1 94 ? -14.349 13.150 9.402 1.00 84.88 94 GLN A O 1
ATOM 774 N N . GLU A 1 95 ? -16.171 11.937 8.929 1.00 67.62 95 GLU A N 1
ATOM 775 C CA . GLU A 1 95 ? -16.258 12.432 7.564 1.00 67.62 95 GLU A CA 1
ATOM 776 C C . GLU A 1 95 ? -16.706 13.890 7.647 1.00 67.62 95 GLU A C 1
ATOM 778 O O . GLU A 1 95 ? -17.844 14.171 8.024 1.00 67.62 95 GLU A O 1
ATOM 783 N N . LYS A 1 96 ? -15.791 14.822 7.363 1.00 61.06 96 LYS A N 1
ATOM 784 C CA . LYS A 1 96 ? -16.191 16.202 7.117 1.00 61.06 96 LYS A CA 1
ATOM 785 C C . LYS A 1 96 ? -17.100 16.180 5.897 1.00 61.06 96 LYS A C 1
ATOM 787 O O . LYS A 1 96 ? -16.711 15.655 4.853 1.00 61.06 96 LYS A O 1
ATOM 792 N N . LEU A 1 97 ? -18.302 16.730 6.040 1.00 51.59 97 LEU A N 1
ATOM 793 C CA . LEU A 1 97 ? -19.089 17.138 4.885 1.00 51.59 97 LEU A CA 1
ATOM 794 C C . LEU A 1 97 ? -18.201 18.104 4.106 1.00 51.59 97 LEU A C 1
ATOM 796 O O . LEU A 1 97 ? -17.888 19.175 4.610 1.00 51.59 97 LEU A O 1
ATOM 800 N N . VAL A 1 98 ? -17.716 17.672 2.943 1.00 51.28 98 VAL A N 1
ATOM 801 C CA . VAL A 1 98 ? -16.960 18.544 2.047 1.00 51.28 98 VAL A CA 1
ATOM 802 C C . VAL A 1 98 ? -17.937 19.622 1.608 1.00 51.28 98 VAL A C 1
ATOM 804 O O . VAL A 1 98 ? -18.907 19.326 0.904 1.00 51.28 98 VAL A O 1
ATOM 807 N N . GLU A 1 99 ? -17.742 20.845 2.089 1.00 58.44 99 GLU A N 1
ATOM 808 C CA . GLU A 1 99 ? -18.623 21.941 1.719 1.00 58.44 99 GLU A CA 1
ATOM 809 C C . GLU A 1 99 ? -18.314 22.361 0.279 1.00 58.44 99 GLU A C 1
ATOM 811 O O . GLU A 1 99 ? -17.211 22.168 -0.235 1.00 58.44 99 GLU A O 1
ATOM 816 N N . MET A 1 100 ? -19.303 22.925 -0.418 1.00 55.41 100 MET A N 1
ATOM 817 C CA . MET A 1 100 ? -19.129 23.382 -1.806 1.00 55.41 100 MET A CA 1
ATOM 818 C C . MET A 1 100 ? -17.938 24.349 -1.939 1.00 55.41 100 MET A C 1
ATOM 820 O O . MET A 1 100 ? -17.274 24.393 -2.972 1.00 55.41 100 MET A O 1
ATOM 824 N N . GLU A 1 101 ? -17.664 25.099 -0.873 1.00 58.25 101 GLU A N 1
ATOM 825 C CA . GLU A 1 101 ? -16.549 26.033 -0.759 1.00 58.25 101 GLU A CA 1
ATOM 826 C C . GLU A 1 101 ? -15.190 25.306 -0.758 1.00 58.25 101 GLU A C 1
ATOM 828 O O . GLU A 1 101 ? -14.305 25.686 -1.525 1.00 58.25 101 GLU A O 1
ATOM 833 N N . ASP A 1 102 ? -15.071 24.169 -0.057 1.00 58.59 102 ASP A N 1
ATOM 834 C CA . ASP A 1 102 ? -13.880 23.303 -0.093 1.00 58.59 102 ASP A CA 1
ATOM 835 C C . ASP A 1 102 ? -13.628 22.736 -1.501 1.00 58.59 102 ASP A C 1
ATOM 837 O O . ASP A 1 102 ? -12.483 22.619 -1.947 1.00 58.59 102 ASP A O 1
ATOM 841 N N . VAL A 1 103 ? -14.698 22.389 -2.232 1.00 65.44 103 VAL A N 1
ATOM 842 C CA . VAL A 1 103 ? -14.600 21.901 -3.620 1.00 65.44 103 VAL A CA 1
ATOM 843 C C . VAL A 1 103 ? -14.102 23.006 -4.549 1.00 65.44 103 VAL A C 1
ATOM 845 O O . VAL A 1 103 ? -13.219 22.766 -5.372 1.00 65.44 103 VAL A O 1
ATOM 848 N N . ILE A 1 104 ? -14.641 24.219 -4.416 1.00 71.50 104 ILE A N 1
ATOM 849 C CA . ILE A 1 104 ? -14.236 25.382 -5.216 1.00 71.50 104 ILE A CA 1
ATOM 850 C C . ILE A 1 104 ? -12.771 25.729 -4.951 1.00 71.50 104 ILE A C 1
ATOM 852 O O . ILE A 1 104 ? -12.013 25.956 -5.896 1.00 71.50 104 ILE A O 1
ATOM 856 N N . ASP A 1 105 ? -12.351 25.737 -3.691 1.00 65.62 105 ASP A N 1
ATOM 857 C CA . ASP A 1 105 ? -10.966 26.029 -3.337 1.00 65.62 105 ASP A CA 1
ATOM 858 C C . ASP A 1 105 ? -10.018 24.927 -3.808 1.00 65.62 105 ASP A C 1
ATOM 860 O O . ASP A 1 105 ? -8.931 25.228 -4.305 1.00 65.62 105 ASP A O 1
ATOM 864 N N . ARG A 1 106 ? -10.452 23.661 -3.794 1.00 66.69 106 ARG A N 1
ATOM 865 C CA . ARG A 1 106 ? -9.689 22.566 -4.403 1.00 66.69 106 ARG A CA 1
ATOM 866 C C . ARG A 1 106 ? -9.567 22.717 -5.918 1.00 66.69 106 ARG A C 1
ATOM 868 O O . ARG A 1 106 ? -8.488 22.471 -6.448 1.00 66.69 106 ARG A O 1
ATOM 875 N N . ILE A 1 107 ? -10.626 23.143 -6.611 1.00 75.06 107 ILE A N 1
ATOM 876 C CA . ILE A 1 107 ? -10.585 23.426 -8.055 1.00 75.06 107 ILE A CA 1
ATOM 877 C C . ILE A 1 107 ? -9.581 24.544 -8.350 1.00 75.06 107 ILE A C 1
ATOM 879 O O . ILE A 1 107 ? -8.737 24.368 -9.225 1.00 75.06 107 ILE A O 1
ATOM 883 N N . LYS A 1 108 ? -9.607 25.651 -7.594 1.00 78.25 108 LYS A N 1
ATOM 884 C CA . LYS A 1 108 ? -8.627 26.744 -7.743 1.00 78.25 108 LYS A CA 1
ATOM 885 C C . LYS A 1 108 ? -7.197 26.250 -7.542 1.00 78.25 108 LYS A C 1
ATOM 887 O O . LYS A 1 108 ? -6.320 26.590 -8.332 1.00 78.25 108 LYS A O 1
ATOM 892 N N . LEU A 1 109 ? -6.975 25.428 -6.516 1.00 66.12 109 LEU A N 1
ATOM 893 C CA . LEU A 1 109 ? -5.660 24.862 -6.221 1.00 66.12 109 LEU A CA 1
ATOM 894 C C . LEU A 1 109 ? -5.161 23.986 -7.379 1.00 66.12 109 LEU A C 1
ATOM 896 O O . LEU A 1 109 ? -4.031 24.143 -7.826 1.00 66.12 109 LEU A O 1
ATOM 900 N N . VAL A 1 110 ? -6.027 23.127 -7.926 1.00 68.25 110 VAL A N 1
ATOM 901 C CA . VAL A 1 110 ? -5.711 22.273 -9.083 1.00 68.25 110 VAL A CA 1
ATOM 902 C C . VAL A 1 110 ? -5.433 23.101 -10.341 1.00 68.25 110 VAL A C 1
ATOM 904 O O . VAL A 1 110 ? -4.539 22.765 -11.119 1.00 68.25 110 VAL A O 1
ATOM 907 N N . GLU A 1 111 ? -6.170 24.189 -10.574 1.00 78.88 111 GLU A N 1
ATOM 908 C CA . GLU A 1 111 ? -5.890 25.090 -11.698 1.00 78.88 111 GLU A CA 1
ATOM 909 C C . GLU A 1 111 ? -4.543 25.801 -11.549 1.00 78.88 111 GLU A C 1
ATOM 911 O O . GLU A 1 111 ? -3.810 25.929 -12.535 1.00 78.88 111 GLU A O 1
ATOM 916 N N . GLN A 1 112 ? -4.190 26.203 -10.327 1.00 72.12 112 GLN A N 1
ATOM 917 C CA . GLN A 1 112 ? -2.893 26.793 -10.020 1.00 72.12 112 GLN A CA 1
ATOM 918 C C . GLN A 1 112 ? -1.756 25.780 -10.213 1.00 72.12 112 GLN A C 1
ATOM 920 O O . GLN A 1 112 ? -0.811 26.068 -10.944 1.00 72.12 112 GLN A O 1
ATOM 925 N N . GLU A 1 113 ? -1.883 24.565 -9.674 1.00 65.25 113 GLU A N 1
ATOM 926 C CA . GLU A 1 113 ? -0.918 23.474 -9.879 1.00 65.25 113 GLU A CA 1
ATOM 927 C C . GLU A 1 113 ? -0.743 23.160 -11.372 1.00 65.25 113 GLU A C 1
ATOM 929 O O . GLU A 1 113 ? 0.376 23.002 -11.858 1.00 65.25 113 GLU A O 1
ATOM 934 N N . LYS A 1 114 ? -1.836 23.135 -12.147 1.00 62.31 114 LYS A N 1
ATOM 935 C CA . LYS A 1 114 ? -1.799 22.934 -13.605 1.00 62.31 114 LYS A CA 1
ATOM 936 C C . LYS A 1 114 ? -1.097 24.081 -14.330 1.00 62.31 114 LYS A C 1
ATOM 938 O O . LYS A 1 114 ? -0.421 23.841 -15.334 1.00 62.31 114 LYS A O 1
ATOM 943 N N . HIS A 1 115 ? -1.275 25.319 -13.876 1.00 74.06 115 HIS A N 1
ATOM 944 C CA . HIS A 1 115 ? -0.570 26.478 -14.415 1.00 74.06 115 HIS A CA 1
ATOM 945 C C . HIS A 1 115 ? 0.933 26.393 -14.125 1.00 74.06 115 HIS A C 1
ATOM 947 O O . HIS A 1 115 ? 1.737 26.534 -15.046 1.00 74.06 115 HIS A O 1
ATOM 953 N N . GLU A 1 116 ? 1.308 26.073 -12.890 1.00 58.50 116 GLU A N 1
ATOM 954 C CA . GLU A 1 116 ? 2.698 25.877 -12.470 1.00 58.50 116 GLU A CA 1
ATOM 955 C C . GLU A 1 116 ? 3.359 24.720 -13.230 1.00 58.50 116 GLU A C 1
ATOM 957 O O . GLU A 1 116 ? 4.460 24.884 -13.751 1.00 58.50 116 GLU A O 1
ATOM 962 N N . LEU A 1 117 ? 2.661 23.594 -13.425 1.00 50.53 117 LEU A N 1
ATOM 963 C CA . LEU A 1 117 ? 3.138 22.478 -14.250 1.00 50.53 117 LEU A CA 1
ATOM 964 C C . LEU A 1 117 ? 3.330 22.879 -15.713 1.00 50.53 117 LEU A C 1
ATOM 966 O O . LEU A 1 117 ? 4.320 22.493 -16.326 1.00 50.53 117 LEU A O 1
ATOM 970 N N . LYS A 1 118 ? 2.416 23.666 -16.292 1.00 59.84 118 LYS A N 1
ATOM 971 C CA . LYS A 1 118 ? 2.589 24.191 -17.656 1.00 59.84 118 LYS A CA 1
ATOM 972 C C . LYS A 1 118 ? 3.792 25.122 -17.749 1.00 59.84 118 LYS A C 1
ATOM 974 O O . LYS A 1 118 ? 4.533 25.034 -18.725 1.00 59.84 118 LYS A O 1
ATOM 979 N N . MET A 1 119 ? 4.000 25.984 -16.756 1.00 60.06 119 MET A N 1
ATOM 980 C CA . MET A 1 119 ? 5.175 26.852 -16.671 1.00 60.06 119 MET A CA 1
ATOM 981 C C . MET A 1 119 ? 6.460 26.032 -16.532 1.00 60.06 119 MET A C 1
ATOM 983 O O . MET A 1 119 ? 7.425 26.298 -17.244 1.00 60.06 119 MET A O 1
ATOM 987 N N . PHE A 1 120 ? 6.449 24.985 -15.708 1.00 50.41 120 PHE A N 1
ATOM 988 C CA . PHE A 1 120 ? 7.557 24.050 -15.544 1.00 50.41 120 PHE A CA 1
ATOM 989 C C . PHE A 1 120 ? 7.855 23.285 -16.839 1.00 50.41 120 PHE A C 1
ATOM 991 O O . PHE A 1 120 ? 8.984 23.320 -17.309 1.00 50.41 120 PHE A O 1
ATOM 998 N N . ILE A 1 121 ? 6.856 22.699 -17.501 1.00 51.69 121 ILE A N 1
ATOM 999 C CA . ILE A 1 121 ? 7.014 22.025 -18.803 1.00 51.69 121 ILE A CA 1
ATOM 1000 C C . ILE A 1 121 ? 7.527 23.001 -19.872 1.00 51.69 121 ILE A C 1
ATOM 1002 O O . ILE A 1 121 ? 8.405 22.660 -20.661 1.00 51.69 121 ILE A O 1
ATOM 1006 N N . THR A 1 122 ? 7.025 24.237 -19.888 1.00 54.34 122 THR A N 1
ATOM 1007 C CA . THR A 1 122 ? 7.507 25.281 -20.807 1.00 54.34 122 THR A CA 1
ATOM 1008 C C . THR A 1 122 ? 8.951 25.677 -20.488 1.00 54.34 122 THR A C 1
ATOM 1010 O O . THR A 1 122 ? 9.737 25.922 -21.400 1.00 54.34 122 THR A O 1
ATOM 1013 N N . SER A 1 123 ? 9.333 25.684 -19.209 1.00 49.06 123 SER A N 1
ATOM 1014 C CA . SER A 1 123 ? 10.716 25.900 -18.780 1.00 49.06 123 SER A CA 1
ATOM 1015 C C . SER A 1 123 ? 11.627 24.721 -19.132 1.00 49.06 123 SER A C 1
ATOM 1017 O O . SER A 1 123 ? 12.756 24.955 -19.550 1.00 49.06 123 SER A O 1
ATOM 1019 N N . ILE A 1 124 ? 11.128 23.481 -19.082 1.00 51.53 124 ILE A N 1
ATOM 1020 C CA . ILE A 1 124 ? 11.835 22.273 -19.533 1.00 51.53 124 ILE A CA 1
ATOM 1021 C C . ILE A 1 124 ? 12.062 22.325 -21.049 1.00 51.53 124 ILE A C 1
ATOM 1023 O O . ILE A 1 124 ? 13.164 22.058 -21.512 1.00 51.53 124 ILE A O 1
ATOM 1027 N N . ASN A 1 125 ? 11.063 22.741 -21.832 1.00 50.78 125 ASN A N 1
ATOM 1028 C CA . ASN A 1 125 ? 11.212 22.882 -23.286 1.00 50.78 125 ASN A CA 1
ATOM 1029 C C . ASN A 1 125 ? 12.195 23.998 -23.690 1.00 50.78 125 ASN A C 1
ATOM 1031 O O . ASN A 1 125 ? 12.762 23.938 -24.777 1.00 50.78 125 ASN A O 1
ATOM 1035 N N . ASN A 1 126 ? 12.410 24.998 -22.827 1.00 50.31 126 ASN A N 1
ATOM 1036 C CA . ASN A 1 126 ? 13.323 26.119 -23.077 1.00 50.31 126 ASN A CA 1
ATOM 1037 C C . ASN A 1 126 ? 14.699 25.977 -22.404 1.00 50.31 126 ASN A C 1
ATOM 1039 O O . ASN A 1 126 ? 15.597 26.765 -22.696 1.00 50.31 126 ASN A O 1
ATOM 1043 N N . SER A 1 127 ? 14.891 24.994 -21.524 1.00 45.94 127 SER A N 1
ATOM 1044 C CA . SER A 1 127 ? 16.181 24.697 -20.904 1.00 45.94 127 SER A CA 1
ATOM 1045 C C . SER A 1 127 ? 16.523 23.233 -21.133 1.00 45.94 127 SER A C 1
ATOM 1047 O O . SER A 1 127 ? 15.990 22.327 -20.501 1.00 45.94 127 SER A O 1
ATOM 1049 N N . SER A 1 128 ? 17.446 23.001 -22.063 1.00 48.75 128 SER A N 1
ATOM 1050 C CA . SER A 1 128 ? 18.166 21.741 -22.170 1.00 48.75 128 SER A CA 1
ATOM 1051 C C . SER A 1 128 ? 18.873 21.472 -20.837 1.00 48.75 128 SER A C 1
ATOM 1053 O O . SER A 1 128 ? 19.991 21.945 -20.622 1.00 48.75 128 SER A O 1
ATOM 1055 N N . PHE A 1 129 ? 18.227 20.753 -19.920 1.00 51.28 129 PHE A N 1
ATOM 1056 C CA . PHE A 1 129 ? 18.914 20.165 -18.778 1.00 51.28 129 PHE A CA 1
ATOM 1057 C C . PHE A 1 129 ? 19.883 19.123 -19.333 1.00 51.28 129 PHE A C 1
ATOM 1059 O O . PHE A 1 129 ? 19.504 17.995 -19.641 1.00 51.28 129 PHE A O 1
ATOM 1066 N N . SER A 1 130 ? 21.143 19.514 -19.513 1.00 57.72 130 SER A N 1
ATOM 1067 C CA . SER A 1 130 ? 22.218 18.570 -19.784 1.00 57.72 130 SER A CA 1
ATOM 1068 C C . SER A 1 130 ? 22.567 17.875 -18.470 1.00 57.72 130 SER A C 1
ATOM 1070 O O . SER A 1 130 ? 23.541 18.245 -17.816 1.00 57.72 130 SER A O 1
ATOM 1072 N N . TYR A 1 131 ? 21.747 16.910 -18.051 1.00 62.97 131 TYR A N 1
ATOM 1073 C CA . TYR A 1 131 ? 22.164 15.988 -17.002 1.00 62.97 131 TYR A CA 1
ATOM 1074 C C . TYR A 1 131 ? 23.417 15.269 -17.486 1.00 62.97 131 TYR A C 1
ATOM 1076 O O . TYR A 1 131 ? 23.447 14.699 -18.581 1.00 62.97 131 TYR A O 1
ATOM 1084 N N . THR A 1 132 ? 24.469 15.316 -16.686 1.00 78.94 132 THR A N 1
ATOM 1085 C CA . THR A 1 132 ? 25.654 14.508 -16.941 1.00 78.94 132 THR A CA 1
ATOM 1086 C C . THR A 1 132 ? 25.321 13.037 -16.703 1.00 78.94 132 THR A C 1
ATOM 1088 O O . THR A 1 132 ? 24.469 12.693 -15.882 1.00 78.94 132 THR A O 1
ATOM 1091 N N . THR A 1 133 ? 26.032 12.141 -17.388 1.00 80.44 133 THR A N 1
ATOM 1092 C CA . THR A 1 133 ? 25.911 10.689 -17.181 1.00 80.44 133 THR A CA 1
ATOM 1093 C C . THR A 1 133 ? 26.033 10.312 -15.698 1.00 80.44 133 THR A C 1
ATOM 1095 O O . THR A 1 133 ? 25.259 9.492 -15.215 1.00 80.44 133 THR A O 1
ATOM 1098 N N . ASN A 1 134 ? 26.937 10.962 -14.956 1.00 82.25 134 ASN A N 1
ATOM 1099 C CA . ASN A 1 134 ? 27.148 10.696 -13.530 1.00 82.25 134 ASN A CA 1
ATOM 1100 C C . ASN A 1 134 ? 25.935 11.076 -12.666 1.00 82.25 134 ASN A C 1
ATOM 1102 O O . ASN A 1 134 ? 25.605 10.357 -11.727 1.00 82.25 134 ASN A O 1
ATOM 1106 N N . GLU A 1 135 ? 25.260 12.185 -12.976 1.00 80.81 135 GLU A N 1
ATOM 1107 C CA . GLU A 1 135 ? 24.063 12.613 -12.242 1.00 80.81 135 GLU A CA 1
ATOM 1108 C C . GLU A 1 135 ? 22.899 11.643 -12.460 1.00 80.81 135 GLU A C 1
ATOM 1110 O O . GLU A 1 135 ? 22.194 11.310 -11.510 1.00 80.81 135 GLU A O 1
ATOM 1115 N N . LEU A 1 136 ? 22.728 11.136 -13.685 1.00 82.38 136 LEU A N 1
ATOM 1116 C CA . LEU A 1 136 ? 21.702 10.134 -13.992 1.00 82.38 136 LEU A CA 1
ATOM 1117 C C . LEU A 1 136 ? 22.013 8.772 -13.354 1.00 82.38 136 LEU A C 1
ATOM 1119 O O . LEU A 1 136 ? 21.100 8.124 -12.839 1.00 82.38 136 LEU A O 1
ATOM 1123 N N . GLU A 1 137 ? 23.283 8.346 -13.347 1.00 87.00 137 GLU A N 1
ATOM 1124 C CA . GLU A 1 137 ? 23.718 7.109 -12.678 1.00 87.00 137 GLU A CA 1
ATOM 1125 C C . GLU A 1 137 ? 23.557 7.175 -11.149 1.00 87.00 137 GLU A C 1
ATOM 1127 O O . GLU A 1 137 ? 23.285 6.148 -10.524 1.00 87.00 137 GLU A O 1
ATOM 1132 N N . GLU A 1 138 ? 23.692 8.352 -10.532 1.00 85.25 138 GLU A N 1
ATOM 1133 C CA . GLU A 1 138 ? 23.424 8.528 -9.100 1.00 85.25 138 GLU A CA 1
ATOM 1134 C C . GLU A 1 138 ? 21.922 8.569 -8.814 1.00 85.25 138 GLU A C 1
ATOM 1136 O O . GLU A 1 138 ? 21.432 7.867 -7.929 1.00 85.25 138 GLU A O 1
ATOM 1141 N N . LEU A 1 139 ? 21.172 9.334 -9.609 1.00 79.38 139 LEU A N 1
ATOM 1142 C CA . LEU A 1 139 ? 19.735 9.510 -9.443 1.00 79.38 139 LEU A CA 1
ATOM 1143 C C . LEU A 1 139 ? 18.982 8.179 -9.561 1.00 79.38 139 LEU A C 1
ATOM 1145 O O . LEU A 1 139 ? 18.101 7.892 -8.750 1.00 79.38 139 LEU A O 1
ATOM 1149 N N . ILE A 1 140 ? 19.344 7.333 -10.528 1.00 84.31 140 ILE A N 1
ATOM 1150 C CA . ILE A 1 140 ? 18.621 6.081 -10.767 1.00 84.31 140 ILE A CA 1
ATOM 1151 C C . ILE A 1 140 ? 18.716 5.088 -9.601 1.00 84.31 140 ILE A C 1
ATOM 1153 O O . ILE A 1 140 ? 17.828 4.247 -9.447 1.00 84.31 140 ILE A O 1
ATOM 1157 N N . LYS A 1 141 ? 19.722 5.207 -8.726 1.00 86.00 141 LYS A N 1
ATOM 1158 C CA . LYS A 1 141 ? 19.860 4.345 -7.539 1.00 86.00 141 LYS A CA 1
ATOM 1159 C C . LYS A 1 141 ? 18.672 4.454 -6.587 1.00 86.00 141 LYS A C 1
ATOM 1161 O O . LYS A 1 141 ? 18.353 3.473 -5.928 1.00 86.00 141 LYS A O 1
ATOM 1166 N N . TYR A 1 142 ? 17.998 5.602 -6.565 1.00 79.38 142 TYR A N 1
ATOM 1167 C CA . TYR A 1 142 ? 16.812 5.848 -5.741 1.00 79.38 142 TYR A CA 1
ATOM 1168 C C . TYR A 1 142 ? 15.523 5.259 -6.327 1.00 79.38 142 TYR A C 1
ATOM 1170 O O . TYR A 1 142 ? 14.470 5.331 -5.695 1.00 79.38 142 TYR A O 1
ATOM 1178 N N . SER A 1 143 ? 15.569 4.678 -7.530 1.00 73.69 143 SER A N 1
ATOM 1179 C CA . SER A 1 143 ? 14.369 4.137 -8.175 1.00 73.69 143 SER A CA 1
ATOM 1180 C C . SER A 1 143 ? 13.784 2.909 -7.475 1.00 73.69 143 SER A C 1
ATOM 1182 O O . SER A 1 143 ? 12.607 2.621 -7.680 1.00 73.69 143 SER A O 1
ATOM 1184 N N . SER A 1 144 ? 14.548 2.235 -6.605 1.00 70.88 144 SER A N 1
ATOM 1185 C CA . SER A 1 144 ? 14.022 1.177 -5.732 1.00 70.88 144 SER A CA 1
ATOM 1186 C C . SER A 1 144 ? 12.915 1.689 -4.815 1.00 70.88 144 SER A C 1
ATOM 1188 O O . SER A 1 144 ? 11.886 1.031 -4.664 1.00 70.88 144 SER A O 1
ATOM 1190 N N . ASP A 1 145 ? 13.120 2.882 -4.259 1.00 68.44 145 ASP A N 1
ATOM 1191 C CA . ASP A 1 145 ? 12.226 3.512 -3.288 1.00 68.44 145 ASP A CA 1
ATOM 1192 C C . ASP A 1 145 ? 11.200 4.414 -3.988 1.00 68.44 145 ASP A C 1
ATOM 1194 O O . ASP A 1 145 ? 10.069 4.567 -3.524 1.00 68.44 145 ASP A O 1
ATOM 1198 N N . TYR A 1 146 ? 11.581 4.983 -5.138 1.00 69.06 146 TYR A N 1
ATOM 1199 C CA . TYR A 1 146 ? 10.798 5.954 -5.901 1.00 69.06 146 TYR A CA 1
ATOM 1200 C C . TYR A 1 146 ? 10.724 5.572 -7.393 1.00 69.06 146 TYR A C 1
ATOM 1202 O O . TYR A 1 146 ? 11.485 6.093 -8.213 1.00 69.06 146 TYR A O 1
ATOM 1210 N N . PRO A 1 147 ? 9.779 4.702 -7.796 1.00 70.75 147 PRO A N 1
ATOM 1211 C CA . PRO A 1 147 ? 9.743 4.122 -9.144 1.00 70.75 147 PRO A CA 1
ATOM 1212 C C . PRO A 1 147 ? 9.668 5.123 -10.305 1.00 70.75 147 PRO A C 1
ATOM 1214 O O . PRO A 1 147 ? 10.190 4.854 -11.384 1.00 70.75 147 PRO A O 1
ATOM 1217 N N . TYR A 1 148 ? 9.070 6.302 -10.096 1.00 67.50 148 TYR A N 1
ATOM 1218 C CA . TYR A 1 148 ? 8.985 7.353 -11.120 1.00 67.50 148 TYR A CA 1
ATOM 1219 C C . TYR A 1 148 ? 10.363 7.866 -11.570 1.00 67.50 148 TYR A C 1
ATOM 1221 O O . TYR A 1 148 ? 10.498 8.367 -12.688 1.00 67.50 148 TYR A O 1
ATOM 1229 N N . ILE A 1 149 ? 11.393 7.718 -10.729 1.00 72.00 149 ILE A N 1
ATOM 1230 C CA . ILE A 1 149 ? 12.771 8.088 -11.061 1.00 72.00 149 ILE A CA 1
ATOM 1231 C C . ILE A 1 149 ? 13.312 7.203 -12.187 1.00 72.00 149 ILE A C 1
ATOM 1233 O O . ILE A 1 149 ? 14.018 7.697 -13.064 1.00 72.00 149 ILE A O 1
ATOM 1237 N N . PHE A 1 150 ? 12.937 5.920 -12.220 1.00 79.81 150 PHE A N 1
ATOM 1238 C CA . PHE A 1 150 ? 13.318 5.030 -13.314 1.00 79.81 150 PHE A CA 1
ATOM 1239 C C . PHE A 1 150 ? 12.773 5.543 -14.649 1.00 79.81 150 PHE A C 1
ATOM 1241 O O . PHE A 1 150 ? 13.530 5.691 -15.603 1.00 79.81 150 PHE A O 1
ATOM 1248 N N . SER A 1 151 ? 11.482 5.885 -14.702 1.00 74.06 151 SER A N 1
ATOM 1249 C CA . SER A 1 151 ? 10.845 6.427 -15.908 1.00 74.06 151 SER A CA 1
ATOM 1250 C C . SER A 1 151 ? 11.452 7.764 -16.326 1.00 74.06 151 SER A C 1
ATOM 1252 O O . SER A 1 151 ? 11.629 8.019 -17.514 1.00 74.06 151 SER A O 1
ATOM 1254 N N . PHE A 1 152 ? 11.797 8.621 -15.364 1.00 75.56 152 PHE A N 1
ATOM 1255 C CA . PHE A 1 152 ? 12.487 9.880 -15.635 1.00 75.56 152 PHE A CA 1
ATOM 1256 C C . PHE A 1 152 ? 13.846 9.647 -16.308 1.00 75.56 152 PHE A C 1
ATOM 1258 O O . PHE A 1 152 ? 14.103 10.207 -17.371 1.00 75.56 152 PHE A O 1
ATOM 1265 N N . VAL A 1 153 ? 14.685 8.769 -15.746 1.00 79.06 153 VAL A N 1
ATOM 1266 C CA . VAL A 1 153 ? 16.003 8.457 -16.319 1.00 79.06 153 VAL A CA 1
ATOM 1267 C C . VAL A 1 153 ? 15.870 7.717 -17.651 1.00 79.06 153 VAL A C 1
ATOM 1269 O O . VAL A 1 153 ? 16.598 8.042 -18.579 1.00 79.06 153 VAL A O 1
ATOM 1272 N N . LEU A 1 154 ? 14.908 6.799 -17.796 1.00 79.75 154 LEU A N 1
ATOM 1273 C CA . LEU A 1 154 ? 14.623 6.087 -19.049 1.00 79.75 154 LEU A CA 1
ATOM 1274 C C . LEU A 1 154 ? 14.314 7.048 -20.207 1.00 79.75 154 LEU A C 1
ATOM 1276 O O . LEU A 1 154 ? 14.797 6.836 -21.317 1.00 79.75 154 LEU A O 1
ATOM 1280 N N . ASN A 1 155 ? 13.553 8.113 -19.935 1.00 77.56 155 ASN A N 1
ATOM 1281 C CA . ASN A 1 155 ? 13.214 9.138 -20.924 1.00 77.56 155 ASN A CA 1
ATOM 1282 C C . ASN A 1 155 ? 14.409 10.018 -21.328 1.00 77.56 155 ASN A C 1
ATOM 1284 O O . ASN A 1 155 ? 14.393 10.588 -22.417 1.00 77.56 155 ASN A O 1
ATOM 1288 N N . ILE A 1 156 ? 15.422 10.151 -20.466 1.00 79.69 156 ILE A N 1
ATOM 1289 C CA . ILE A 1 156 ? 16.610 10.980 -20.723 1.00 79.69 156 ILE A CA 1
ATOM 1290 C C . ILE A 1 156 ? 17.737 10.146 -21.343 1.00 79.69 156 ILE A C 1
ATOM 1292 O O . ILE A 1 156 ? 18.283 10.521 -22.377 1.00 79.69 156 ILE A O 1
ATOM 1296 N N . ASP A 1 157 ? 18.080 9.011 -20.730 1.00 81.81 157 ASP A N 1
ATOM 1297 C CA . ASP A 1 157 ? 19.099 8.073 -21.204 1.00 81.81 157 ASP A CA 1
ATOM 1298 C C . ASP A 1 157 ? 18.691 6.621 -20.911 1.00 81.81 157 ASP A C 1
ATOM 1300 O O . ASP A 1 157 ? 18.885 6.069 -19.819 1.00 81.81 157 ASP A O 1
ATOM 1304 N N . LYS A 1 158 ? 18.170 5.960 -21.950 1.00 84.44 158 LYS A N 1
ATOM 1305 C CA . LYS A 1 158 ? 17.723 4.568 -21.863 1.00 84.44 158 LYS A CA 1
ATOM 1306 C C . LYS A 1 158 ? 18.836 3.585 -21.507 1.00 84.44 158 LYS A C 1
ATOM 1308 O O . LYS A 1 158 ? 18.558 2.559 -20.891 1.00 84.44 158 LYS A O 1
ATOM 1313 N N . ASN A 1 159 ? 20.089 3.862 -21.868 1.00 88.44 159 ASN A N 1
ATOM 1314 C CA . ASN A 1 159 ? 21.179 2.914 -21.636 1.00 88.44 159 ASN A CA 1
ATOM 1315 C C . ASN A 1 159 ? 21.505 2.816 -20.145 1.00 88.44 159 ASN A C 1
ATOM 1317 O O . ASN A 1 159 ? 21.714 1.714 -19.635 1.00 88.44 159 ASN A O 1
ATOM 1321 N N . ILE A 1 160 ? 21.491 3.950 -19.440 1.00 90.38 160 ILE A N 1
ATOM 1322 C CA . ILE A 1 160 ? 21.672 3.999 -17.984 1.00 90.38 160 ILE A CA 1
ATOM 1323 C C . ILE A 1 160 ? 20.537 3.237 -17.292 1.00 90.38 160 ILE A C 1
ATOM 1325 O O . ILE A 1 160 ? 20.800 2.394 -16.431 1.00 90.38 160 ILE A O 1
ATOM 1329 N N . ALA A 1 161 ? 19.291 3.464 -17.722 1.00 85.19 161 ALA A N 1
ATOM 1330 C CA . ALA A 1 161 ? 18.121 2.793 -17.163 1.00 85.19 161 ALA A CA 1
ATOM 1331 C C . ALA A 1 161 ? 18.168 1.268 -17.316 1.00 85.19 161 ALA A C 1
ATOM 1333 O O . ALA A 1 161 ? 18.060 0.532 -16.330 1.00 85.19 161 ALA A O 1
ATOM 1334 N N . LEU A 1 162 ? 18.412 0.779 -18.532 1.00 86.62 162 LEU A N 1
ATOM 1335 C CA . LEU A 1 162 ? 18.472 -0.657 -18.812 1.00 86.62 162 LEU A CA 1
ATOM 1336 C C . LEU A 1 162 ? 19.661 -1.339 -18.116 1.00 86.62 162 LEU A C 1
ATOM 1338 O O . LEU A 1 162 ? 19.523 -2.456 -17.607 1.00 86.62 162 LEU A O 1
ATOM 1342 N N . LYS A 1 163 ? 20.818 -0.665 -18.037 1.00 88.56 163 LYS A N 1
ATOM 1343 C CA . LYS A 1 163 ? 22.000 -1.152 -17.305 1.00 88.56 163 LYS A CA 1
ATOM 1344 C C . LYS A 1 163 ? 21.709 -1.288 -15.810 1.00 88.56 163 LYS A C 1
ATOM 1346 O O . LYS A 1 163 ? 22.047 -2.310 -15.214 1.00 88.56 163 LYS A O 1
ATOM 1351 N N . TYR A 1 164 ? 21.064 -0.289 -15.206 1.00 87.50 164 TYR A N 1
ATOM 1352 C CA . TYR A 1 164 ? 20.701 -0.328 -13.791 1.00 87.50 164 TYR A CA 1
ATOM 1353 C C . TYR A 1 164 ? 19.693 -1.444 -13.486 1.00 87.50 164 TYR A C 1
ATOM 1355 O O . TYR A 1 164 ? 19.919 -2.200 -12.537 1.00 87.50 164 TYR A O 1
ATOM 1363 N N . LEU A 1 165 ? 18.649 -1.607 -14.315 1.00 83.94 165 LEU A N 1
ATOM 1364 C CA . LEU A 1 165 ? 17.678 -2.700 -14.176 1.00 83.94 165 LEU A CA 1
ATOM 1365 C C . LEU A 1 165 ? 18.377 -4.067 -14.209 1.00 83.94 165 LEU A C 1
ATOM 1367 O O . LEU A 1 165 ? 18.177 -4.900 -13.323 1.00 83.94 165 LEU A O 1
ATOM 1371 N N . SER A 1 166 ? 19.239 -4.264 -15.210 1.00 79.00 166 SER A N 1
ATOM 1372 C CA . SER A 1 166 ? 19.962 -5.521 -15.415 1.00 79.00 166 SER A CA 1
ATOM 1373 C C . SER A 1 166 ? 20.823 -5.881 -14.205 1.00 79.00 166 SER A C 1
ATOM 1375 O O . SER A 1 166 ? 20.736 -6.995 -13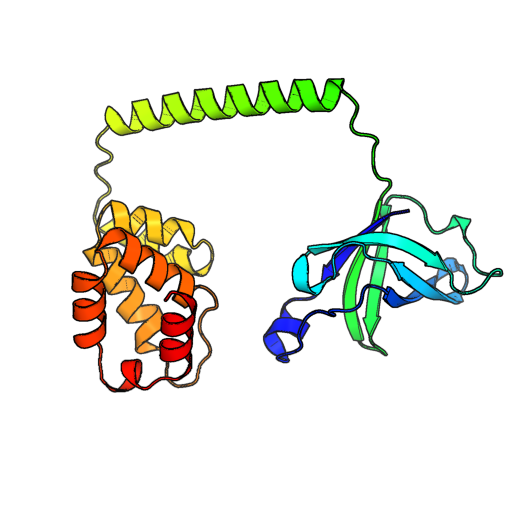.697 1.00 79.00 166 SER A O 1
ATOM 1377 N N . ASN A 1 167 ? 21.603 -4.927 -13.695 1.00 80.00 167 ASN A N 1
ATOM 1378 C CA . ASN A 1 167 ? 22.562 -5.181 -12.619 1.00 80.00 167 ASN A CA 1
ATOM 1379 C C . ASN A 1 167 ? 21.922 -5.366 -11.239 1.00 80.00 167 ASN A C 1
ATOM 1381 O O . ASN A 1 167 ? 22.485 -6.074 -10.408 1.00 80.00 167 ASN A O 1
ATOM 1385 N N . ASN A 1 168 ? 20.794 -4.708 -10.970 1.00 76.94 168 ASN A N 1
ATOM 1386 C CA . ASN A 1 168 ? 20.246 -4.640 -9.612 1.00 76.94 168 ASN A CA 1
ATOM 1387 C C . ASN A 1 168 ? 19.020 -5.518 -9.408 1.00 76.94 168 ASN A C 1
ATOM 1389 O O . ASN A 1 168 ? 18.861 -6.060 -8.322 1.00 76.94 168 ASN A O 1
ATOM 1393 N N . TYR A 1 169 ? 18.187 -5.679 -10.434 1.00 70.31 169 TYR A N 1
ATOM 1394 C CA . TYR A 1 169 ? 16.938 -6.426 -10.310 1.00 70.31 169 TYR A CA 1
ATOM 1395 C C . TYR A 1 169 ? 17.043 -7.773 -10.998 1.00 70.31 169 TYR A C 1
ATOM 1397 O O . TYR A 1 169 ? 16.669 -8.774 -10.408 1.00 70.31 169 TYR A O 1
ATOM 1405 N N . LEU A 1 170 ? 17.609 -7.827 -12.208 1.00 68.50 170 LEU A N 1
ATOM 1406 C CA . LEU A 1 170 ? 17.643 -9.073 -12.978 1.00 68.50 170 LEU A CA 1
ATOM 1407 C C . LEU A 1 170 ? 18.760 -10.023 -12.514 1.00 68.50 170 LEU A C 1
ATOM 1409 O O . LEU A 1 170 ? 18.524 -11.216 -12.359 1.00 68.50 170 LEU A O 1
ATOM 1413 N N . VAL A 1 171 ? 19.964 -9.520 -12.217 1.00 64.56 171 VAL A N 1
ATOM 1414 C CA . VAL A 1 171 ? 21.093 -10.350 -11.736 1.00 64.56 171 VAL A CA 1
ATOM 1415 C C . VAL A 1 171 ? 20.849 -10.953 -10.343 1.00 64.56 171 VAL A C 1
ATOM 1417 O O . VAL A 1 171 ? 21.403 -12.002 -10.020 1.00 64.56 171 VAL A O 1
ATOM 1420 N N . LYS A 1 172 ? 20.007 -10.334 -9.509 1.00 61.53 172 LYS A N 1
ATOM 1421 C CA . LYS A 1 172 ? 19.760 -10.783 -8.129 1.00 61.53 172 LYS A CA 1
ATOM 1422 C C . LYS A 1 172 ? 18.658 -11.836 -7.975 1.00 61.53 172 LYS A C 1
ATOM 1424 O O . LYS A 1 172 ? 18.418 -12.287 -6.859 1.00 61.53 172 LYS A O 1
ATOM 1429 N N . LEU A 1 173 ? 18.043 -12.297 -9.066 1.00 60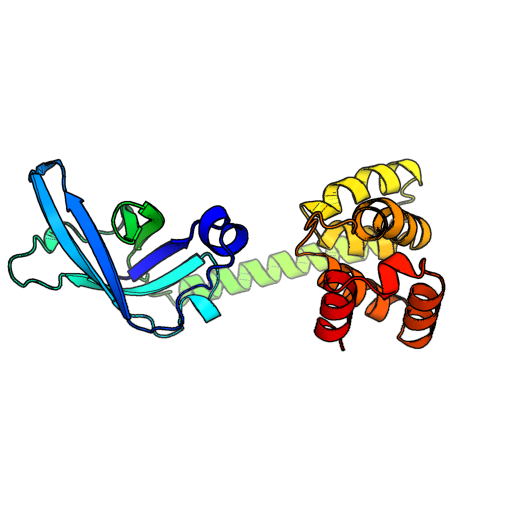.31 173 LEU A N 1
ATOM 1430 C CA . LEU A 1 173 ? 16.917 -13.246 -9.066 1.00 60.31 173 LEU A CA 1
ATOM 1431 C C . LEU A 1 173 ? 17.262 -14.684 -8.588 1.00 60.31 173 LEU A C 1
ATOM 1433 O O . LEU A 1 173 ? 16.488 -15.614 -8.801 1.00 60.31 173 LEU A O 1
ATOM 1437 N N . ASN A 1 174 ? 18.379 -14.893 -7.882 1.00 51.81 174 ASN A N 1
ATOM 1438 C CA . ASN A 1 174 ? 18.753 -16.158 -7.235 1.00 51.81 174 ASN A CA 1
ATOM 1439 C C . ASN A 1 174 ? 18.000 -16.360 -5.903 1.00 51.81 174 ASN A C 1
ATOM 1441 O O . ASN A 1 174 ? 18.599 -16.332 -4.829 1.00 51.81 174 ASN A O 1
ATOM 1445 N N . ASN A 1 175 ? 16.682 -16.574 -5.975 1.00 49.47 175 ASN A N 1
ATOM 1446 C CA . ASN A 1 175 ? 15.774 -16.872 -4.850 1.00 49.47 175 ASN A CA 1
ATOM 1447 C C . ASN A 1 175 ? 15.639 -15.788 -3.763 1.00 49.47 175 ASN A C 1
ATOM 1449 O O . ASN A 1 175 ? 14.958 -16.016 -2.762 1.00 49.47 175 ASN A O 1
ATOM 1453 N N . VAL A 1 176 ? 16.237 -14.611 -3.950 1.00 49.69 176 VAL A N 1
ATOM 1454 C CA . VAL A 1 176 ? 16.008 -13.451 -3.085 1.00 49.69 176 VAL A CA 1
ATOM 1455 C C . VAL A 1 176 ? 14.946 -12.587 -3.752 1.00 49.69 176 VAL A C 1
ATOM 1457 O O . VAL A 1 176 ? 15.100 -12.145 -4.888 1.00 49.69 176 VAL A O 1
ATOM 1460 N N . LEU A 1 177 ? 13.829 -12.414 -3.054 1.00 48.12 177 LEU A N 1
ATOM 1461 C CA . LEU A 1 177 ? 12.648 -11.704 -3.527 1.00 48.12 177 LEU A CA 1
ATOM 1462 C C . LEU A 1 177 ? 12.924 -10.190 -3.501 1.00 48.12 177 LEU A C 1
ATOM 1464 O O . LEU A 1 177 ? 12.490 -9.486 -2.596 1.00 48.12 177 LEU A O 1
ATOM 1468 N N . GLU A 1 178 ? 13.706 -9.686 -4.456 1.00 50.81 178 GLU A N 1
ATOM 1469 C CA . GLU A 1 178 ? 14.017 -8.256 -4.559 1.00 50.81 178 GLU A CA 1
ATOM 1470 C C . GLU A 1 178 ? 13.178 -7.585 -5.656 1.00 50.81 178 GLU A C 1
ATOM 1472 O O . GLU A 1 178 ? 13.619 -7.401 -6.787 1.00 50.81 178 GLU A O 1
ATOM 1477 N N . SER A 1 179 ? 11.971 -7.170 -5.248 1.00 54.53 179 SER A N 1
ATOM 1478 C CA . SER A 1 179 ? 11.270 -5.934 -5.647 1.00 54.53 179 SER A CA 1
ATOM 1479 C C . SER A 1 179 ? 9.877 -6.118 -6.259 1.00 54.53 179 SER A C 1
ATOM 1481 O O . SER A 1 179 ? 9.710 -6.664 -7.345 1.00 54.53 179 SER A O 1
ATOM 1483 N N . SER A 1 180 ? 8.887 -5.510 -5.600 1.00 57.41 180 SER A N 1
ATOM 1484 C CA . SER A 1 180 ? 7.515 -5.305 -6.083 1.00 57.41 180 SER A CA 1
ATOM 1485 C C . SER A 1 180 ? 7.402 -4.374 -7.300 1.00 57.41 180 SER A C 1
ATOM 1487 O O . SER A 1 180 ? 6.327 -4.267 -7.881 1.00 57.41 180 SER A O 1
ATOM 1489 N N . ASN A 1 181 ? 8.476 -3.678 -7.689 1.00 68.00 181 ASN A N 1
ATOM 1490 C CA . ASN A 1 181 ? 8.444 -2.672 -8.756 1.00 68.00 181 ASN A CA 1
ATOM 1491 C C . ASN A 1 181 ? 8.926 -3.205 -10.113 1.00 68.00 181 ASN A C 1
ATOM 1493 O O . ASN A 1 181 ? 8.830 -2.491 -11.111 1.00 68.00 181 ASN A O 1
ATOM 1497 N N . LEU A 1 182 ? 9.427 -4.445 -10.177 1.00 75.12 182 LEU A N 1
ATOM 1498 C CA . LEU A 1 182 ? 9.898 -5.055 -11.422 1.00 75.12 182 LEU A CA 1
ATOM 1499 C C . LEU A 1 182 ? 8.820 -5.076 -12.530 1.00 75.12 182 LEU A C 1
ATOM 1501 O O . LEU A 1 182 ? 9.150 -4.631 -13.632 1.00 75.12 182 LEU A O 1
ATOM 1505 N N . PRO A 1 183 ? 7.552 -5.468 -12.274 1.00 76.62 183 PRO A N 1
ATOM 1506 C CA . PRO A 1 183 ? 6.491 -5.379 -13.283 1.00 76.62 183 PRO A CA 1
ATOM 1507 C C . PRO A 1 183 ? 6.316 -3.949 -13.810 1.00 76.62 183 PRO A C 1
ATOM 1509 O O . PRO A 1 183 ? 6.282 -3.717 -15.014 1.00 76.62 183 PRO A O 1
ATOM 1512 N N . LEU A 1 184 ? 6.314 -2.954 -12.917 1.00 76.12 184 LEU A N 1
ATOM 1513 C CA . LEU A 1 184 ? 6.183 -1.545 -13.291 1.00 76.12 184 LEU A CA 1
ATOM 1514 C C . LEU A 1 184 ? 7.362 -1.054 -14.148 1.00 76.12 184 LEU A C 1
ATOM 1516 O O . LEU A 1 184 ? 7.167 -0.287 -15.092 1.00 76.12 184 LEU A O 1
ATOM 1520 N N . PHE A 1 185 ? 8.590 -1.479 -13.851 1.00 80.25 185 PHE A N 1
ATOM 1521 C CA . PHE A 1 185 ? 9.755 -1.128 -14.667 1.00 80.25 185 PHE A CA 1
ATOM 1522 C C . PHE A 1 185 ? 9.698 -1.775 -16.046 1.00 80.25 185 PHE A C 1
ATOM 1524 O O . PHE A 1 185 ? 9.936 -1.087 -17.038 1.00 80.25 185 PHE A O 1
ATOM 1531 N N . LEU A 1 186 ? 9.336 -3.056 -16.122 1.00 82.25 186 LEU A N 1
ATOM 1532 C CA . LEU A 1 186 ? 9.173 -3.771 -17.387 1.00 82.25 186 LEU A CA 1
ATOM 1533 C C . LEU A 1 186 ? 8.065 -3.142 -18.241 1.00 82.25 186 LEU A C 1
ATOM 1535 O O . LEU A 1 186 ? 8.295 -2.875 -19.418 1.00 82.25 186 LEU A O 1
ATOM 1539 N N . PHE A 1 187 ? 6.936 -2.777 -17.630 1.00 82.38 187 PHE A N 1
ATOM 1540 C CA . PHE A 1 187 ? 5.861 -2.027 -18.281 1.00 82.38 187 PHE A CA 1
ATOM 1541 C C . PHE A 1 187 ? 6.349 -0.689 -18.851 1.00 82.38 187 PHE A C 1
ATOM 1543 O O . PHE A 1 187 ? 6.084 -0.361 -20.006 1.00 82.38 187 PHE A O 1
ATOM 1550 N N . ASN A 1 188 ? 7.090 0.096 -18.062 1.00 75.56 188 ASN A N 1
ATOM 1551 C CA . ASN A 1 188 ? 7.616 1.386 -18.517 1.00 75.56 188 ASN A CA 1
ATOM 1552 C C . ASN A 1 188 ? 8.604 1.229 -19.680 1.00 75.56 188 ASN A C 1
ATOM 1554 O O . ASN A 1 188 ? 8.606 2.057 -20.590 1.00 75.56 188 ASN A O 1
ATOM 1558 N N . ILE A 1 189 ? 9.413 0.166 -19.678 1.00 82.25 189 ILE A N 1
ATOM 1559 C CA . ILE A 1 189 ? 10.309 -0.151 -20.794 1.00 82.25 189 ILE A CA 1
ATOM 1560 C C . ILE A 1 189 ? 9.502 -0.530 -22.032 1.00 82.25 189 ILE A C 1
ATOM 1562 O O . ILE A 1 189 ? 9.771 0.020 -23.094 1.00 82.25 189 ILE A O 1
ATOM 1566 N N . GLU A 1 190 ? 8.515 -1.420 -21.920 1.00 85.12 190 GLU A N 1
ATOM 1567 C CA . GLU A 1 190 ? 7.676 -1.815 -23.056 1.00 85.12 190 GLU A CA 1
ATOM 1568 C C . GLU A 1 190 ? 6.955 -0.606 -23.663 1.00 85.12 190 GLU A C 1
ATOM 1570 O O . GLU A 1 190 ? 6.959 -0.424 -24.880 1.00 85.12 190 GLU A O 1
ATOM 1575 N N . LYS A 1 191 ? 6.396 0.281 -22.830 1.00 80.94 191 LYS A N 1
ATOM 1576 C CA . LYS A 1 191 ? 5.757 1.519 -23.301 1.00 80.94 191 LYS A CA 1
ATOM 1577 C C . LYS A 1 191 ? 6.726 2.469 -23.994 1.00 80.94 191 LYS A C 1
ATOM 1579 O O . LYS A 1 191 ? 6.307 3.175 -24.907 1.00 80.94 191 LYS A O 1
ATOM 1584 N N . PHE A 1 192 ? 7.983 2.505 -23.560 1.00 78.31 192 PHE A N 1
ATOM 1585 C CA . PHE A 1 192 ? 8.992 3.409 -24.107 1.00 78.31 192 PHE A CA 1
ATOM 1586 C C . PHE A 1 192 ? 9.660 2.868 -25.380 1.00 78.31 192 PHE A C 1
ATOM 1588 O O . PHE A 1 192 ? 9.858 3.617 -26.332 1.00 78.31 192 PHE A O 1
ATOM 1595 N N . LEU A 1 193 ? 10.011 1.580 -25.404 1.00 81.88 193 LEU A N 1
ATOM 1596 C CA . LEU A 1 193 ? 10.684 0.924 -26.531 1.00 81.88 193 LEU A CA 1
ATOM 1597 C C . LEU A 1 193 ? 9.702 0.415 -27.596 1.00 81.88 193 LEU A C 1
ATOM 1599 O O . LEU A 1 193 ? 10.059 0.284 -28.764 1.00 81.88 193 LEU A O 1
ATOM 1603 N N . GLY A 1 194 ? 8.463 0.122 -27.204 1.00 84.00 194 GLY A N 1
ATOM 1604 C CA . GLY A 1 194 ? 7.531 -0.659 -28.007 1.00 84.00 194 GLY A CA 1
ATOM 1605 C C . GLY A 1 194 ? 7.765 -2.166 -27.861 1.00 84.00 194 GLY A C 1
ATOM 1606 O O . GLY A 1 194 ? 8.830 -2.627 -27.444 1.00 84.00 194 GLY A O 1
ATOM 1607 N N . LYS A 1 195 ? 6.739 -2.945 -28.218 1.00 85.25 195 LYS A N 1
ATOM 1608 C CA . LYS A 1 195 ? 6.686 -4.393 -27.976 1.00 85.25 195 LYS A CA 1
ATOM 1609 C C . LYS A 1 195 ? 7.833 -5.167 -28.638 1.00 85.25 195 LYS A C 1
ATOM 1611 O O . LYS A 1 195 ? 8.455 -5.995 -27.984 1.00 85.25 195 LYS A O 1
ATOM 1616 N N . GLU A 1 196 ? 8.158 -4.859 -29.894 1.00 86.12 196 GLU A N 1
ATOM 1617 C CA . GLU A 1 196 ? 9.219 -5.556 -30.641 1.00 86.12 196 GLU A CA 1
ATOM 1618 C C . GLU A 1 196 ? 10.611 -5.358 -30.014 1.00 86.12 196 GLU A C 1
ATOM 1620 O O . GLU A 1 196 ? 11.343 -6.323 -29.794 1.00 86.12 196 GLU A O 1
ATOM 1625 N N . GLU A 1 197 ? 10.979 -4.116 -29.679 1.00 84.88 197 GLU A N 1
ATOM 1626 C CA . GLU A 1 197 ? 12.270 -3.823 -29.043 1.00 84.88 197 GLU A CA 1
ATOM 1627 C C . GLU A 1 197 ? 12.339 -4.359 -27.608 1.00 84.88 197 GLU A C 1
ATOM 1629 O O . GLU A 1 197 ? 13.404 -4.798 -27.161 1.00 84.88 197 GLU A O 1
ATOM 1634 N N . PHE A 1 198 ? 11.211 -4.353 -26.892 1.00 87.00 198 PHE A N 1
ATOM 1635 C CA . PHE A 1 198 ? 11.104 -4.968 -25.576 1.00 87.00 198 PHE A CA 1
ATOM 1636 C C . PHE A 1 198 ? 11.352 -6.474 -25.646 1.00 87.00 198 PHE A C 1
ATOM 1638 O O . PHE A 1 198 ? 12.215 -6.975 -24.930 1.00 87.00 198 PHE A O 1
ATOM 1645 N N . ASP A 1 199 ? 10.695 -7.190 -26.557 1.00 87.50 199 ASP A N 1
ATOM 1646 C CA . ASP A 1 199 ? 10.884 -8.634 -26.713 1.00 87.50 199 ASP A CA 1
ATOM 1647 C C . ASP A 1 199 ? 12.348 -8.968 -27.066 1.00 87.50 199 ASP A C 1
ATOM 1649 O O . ASP A 1 199 ? 12.946 -9.859 -26.460 1.00 87.50 199 ASP A O 1
ATOM 1653 N N . MET A 1 200 ? 12.995 -8.176 -27.933 1.00 87.19 200 MET A N 1
ATOM 1654 C CA . MET A 1 200 ? 14.434 -8.306 -28.218 1.00 87.19 200 MET A CA 1
ATOM 1655 C C . MET A 1 200 ? 15.328 -8.045 -26.995 1.00 87.19 200 MET A C 1
ATOM 1657 O O . MET A 1 200 ? 16.391 -8.659 -26.860 1.00 87.19 200 MET A O 1
ATOM 1661 N N . PHE A 1 201 ? 14.957 -7.101 -26.126 1.00 84.44 201 PHE A N 1
ATOM 1662 C CA . PHE A 1 201 ? 15.657 -6.862 -24.862 1.00 84.44 201 PHE A CA 1
ATOM 1663 C C . PHE A 1 201 ? 15.547 -8.087 -23.948 1.00 84.44 201 PHE A C 1
ATOM 1665 O O . PHE A 1 201 ? 16.570 -8.545 -23.436 1.00 84.44 201 PHE A O 1
ATOM 1672 N N . ILE A 1 202 ? 14.347 -8.660 -23.818 1.00 84.75 202 ILE A N 1
ATOM 1673 C CA . ILE A 1 202 ? 14.094 -9.864 -23.019 1.00 84.75 202 ILE A CA 1
ATOM 1674 C C . ILE A 1 202 ? 14.882 -11.061 -23.565 1.00 84.75 202 ILE A C 1
ATOM 1676 O O . ILE A 1 202 ? 15.520 -11.775 -22.793 1.00 84.75 202 ILE A O 1
ATOM 1680 N N . GLU A 1 203 ? 14.919 -11.268 -24.884 1.00 85.56 203 GLU A N 1
ATOM 1681 C CA . GLU A 1 203 ? 15.653 -12.381 -25.504 1.00 85.56 203 GLU A CA 1
ATOM 1682 C C . GLU A 1 203 ? 17.151 -12.372 -25.183 1.00 85.56 203 GLU A C 1
ATOM 1684 O O . GLU A 1 203 ? 17.739 -13.437 -24.945 1.00 85.56 203 GLU A O 1
ATOM 1689 N N . LYS A 1 204 ? 17.752 -11.176 -25.134 1.00 84.62 204 LYS A N 1
ATOM 1690 C CA . LYS A 1 204 ? 19.174 -10.959 -24.823 1.00 84.62 204 LYS A CA 1
ATOM 1691 C C . LYS A 1 204 ? 19.522 -11.222 -23.359 1.00 84.62 204 LYS A C 1
ATOM 1693 O O . LYS A 1 204 ? 20.708 -11.302 -23.034 1.00 84.62 204 LYS A O 1
ATOM 1698 N N . LEU A 1 205 ? 18.529 -11.363 -22.481 1.00 81.31 205 LEU A N 1
ATOM 1699 C CA . LEU A 1 205 ? 18.772 -11.685 -21.082 1.00 81.31 205 LEU A CA 1
ATOM 1700 C C . LEU A 1 205 ? 19.301 -13.122 -20.924 1.00 81.31 205 LEU A C 1
ATOM 1702 O O . LEU A 1 205 ? 18.925 -14.025 -21.686 1.00 81.31 205 LEU A O 1
ATOM 1706 N N . PRO A 1 206 ? 20.144 -13.368 -19.905 1.00 80.38 206 PRO A N 1
ATOM 1707 C CA . PRO A 1 206 ? 20.579 -14.708 -19.533 1.00 80.38 206 PRO A CA 1
ATOM 1708 C C . PRO A 1 206 ? 19.413 -15.694 -19.368 1.00 80.38 206 PRO A C 1
ATOM 1710 O O . PRO A 1 206 ? 18.350 -15.357 -18.846 1.00 80.38 206 PRO A O 1
ATOM 1713 N N . ASN A 1 207 ? 19.623 -16.951 -19.771 1.00 79.19 207 ASN A N 1
ATOM 1714 C CA . ASN A 1 207 ? 18.592 -17.996 -19.689 1.00 79.19 207 ASN A CA 1
ATOM 1715 C C . ASN A 1 207 ? 18.108 -18.270 -18.257 1.00 79.19 207 ASN A C 1
ATOM 1717 O O . ASN A 1 207 ? 16.977 -18.709 -18.079 1.00 79.19 207 ASN A O 1
ATOM 1721 N N . GLU A 1 208 ? 18.949 -18.018 -17.256 1.00 75.25 208 GLU A N 1
ATOM 1722 C CA . GLU A 1 208 ? 18.609 -18.155 -15.836 1.00 75.25 208 GLU A CA 1
ATOM 1723 C C . GLU A 1 208 ? 17.519 -17.158 -15.417 1.00 75.25 208 GLU A C 1
ATOM 1725 O O . GLU A 1 208 ? 16.584 -17.534 -14.718 1.00 75.25 208 GLU A O 1
ATOM 1730 N N . ILE A 1 209 ? 17.573 -15.925 -15.934 1.00 74.44 209 ILE A N 1
ATOM 1731 C CA . ILE A 1 209 ? 16.567 -14.882 -15.682 1.00 74.44 209 ILE A CA 1
ATOM 1732 C C . ILE A 1 209 ? 15.254 -15.221 -16.387 1.00 74.44 209 ILE A C 1
ATOM 1734 O O . ILE A 1 209 ? 14.194 -15.182 -15.774 1.00 74.44 209 ILE A O 1
ATOM 1738 N N . LYS A 1 210 ? 15.316 -15.634 -17.659 1.00 78.50 210 LYS A N 1
ATOM 1739 C CA . LYS A 1 210 ? 14.118 -15.970 -18.454 1.00 78.50 210 LYS A CA 1
ATOM 1740 C C . LYS A 1 210 ? 13.325 -17.162 -17.908 1.00 78.50 210 LYS A C 1
ATOM 1742 O O . LYS A 1 210 ? 12.152 -17.301 -18.223 1.00 78.50 210 LYS A O 1
ATOM 1747 N N . LYS A 1 211 ? 13.969 -18.037 -17.132 1.00 79.19 211 LYS A N 1
ATOM 1748 C CA . LYS A 1 211 ? 13.340 -19.202 -16.487 1.00 79.19 211 LYS A CA 1
ATOM 1749 C C . LYS A 1 211 ? 12.926 -18.937 -15.038 1.00 79.19 211 LYS A C 1
ATOM 1751 O O . LYS A 1 211 ? 12.406 -19.842 -14.392 1.00 79.19 211 LYS A O 1
ATOM 1756 N N . ASN A 1 212 ? 13.195 -17.744 -14.513 1.00 78.25 212 ASN A N 1
ATOM 1757 C CA . ASN A 1 212 ? 12.859 -17.390 -13.146 1.00 78.25 212 ASN A CA 1
ATOM 1758 C C . ASN A 1 212 ? 11.355 -17.103 -13.016 1.00 78.25 212 ASN A C 1
ATOM 1760 O O . ASN A 1 212 ? 10.825 -16.267 -13.744 1.00 78.25 212 ASN A O 1
ATOM 1764 N N . GLU A 1 213 ? 10.680 -17.758 -12.069 1.00 75.75 213 GLU A N 1
ATOM 1765 C CA . GLU A 1 213 ? 9.226 -17.625 -11.882 1.00 75.75 213 GLU A CA 1
ATOM 1766 C C . GLU A 1 213 ? 8.787 -16.186 -11.568 1.00 75.75 213 GLU A C 1
ATOM 1768 O O . GLU A 1 213 ? 7.768 -15.742 -12.083 1.00 75.75 213 GLU A O 1
ATOM 1773 N N . ILE A 1 214 ? 9.562 -15.419 -10.789 1.00 71.12 214 ILE A N 1
ATOM 1774 C CA . ILE A 1 214 ? 9.225 -14.021 -10.457 1.00 71.12 214 ILE A CA 1
ATOM 1775 C C . ILE A 1 214 ? 9.272 -13.153 -11.715 1.00 71.12 214 ILE A C 1
ATOM 1777 O O . ILE A 1 214 ? 8.397 -12.316 -11.932 1.00 71.12 214 ILE A O 1
ATOM 1781 N N . PHE A 1 215 ? 10.283 -13.363 -12.556 1.00 77.81 215 PHE A N 1
ATOM 1782 C CA . PHE A 1 215 ? 10.423 -12.640 -13.814 1.00 77.81 215 PHE A CA 1
ATOM 1783 C C . PHE A 1 215 ? 9.306 -12.995 -14.801 1.00 77.81 215 PHE A C 1
ATOM 1785 O O . PHE A 1 215 ? 8.718 -12.093 -15.389 1.00 77.81 215 PHE A O 1
ATOM 1792 N N . ILE A 1 216 ? 8.976 -14.284 -14.938 1.00 80.69 216 ILE A N 1
ATOM 1793 C CA . ILE A 1 216 ? 7.872 -14.751 -15.789 1.00 80.69 216 ILE A CA 1
ATOM 1794 C C . ILE A 1 216 ? 6.550 -14.133 -15.326 1.00 80.69 216 ILE A C 1
ATOM 1796 O O . ILE A 1 216 ? 5.876 -13.496 -16.130 1.00 80.69 216 ILE A O 1
ATOM 1800 N N . ASN A 1 217 ? 6.238 -14.213 -14.029 1.00 78.69 217 ASN A N 1
ATOM 180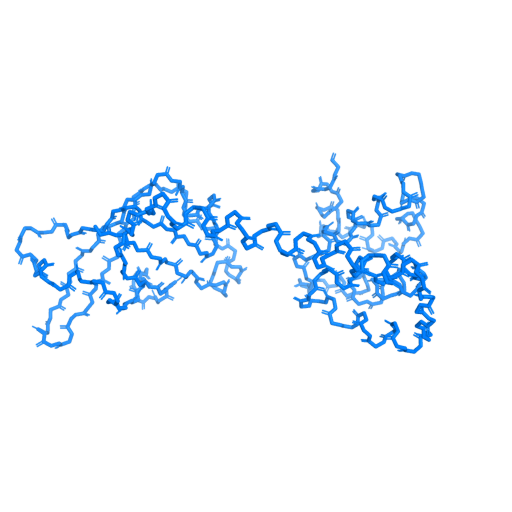1 C CA . ASN A 1 217 ? 5.026 -13.614 -13.466 1.00 78.69 217 ASN A CA 1
ATOM 1802 C C . ASN A 1 217 ? 4.984 -12.095 -13.699 1.00 78.69 217 ASN A C 1
ATOM 1804 O O . ASN A 1 217 ? 3.945 -11.558 -14.058 1.00 78.69 217 ASN A O 1
ATOM 1808 N N . SER A 1 218 ? 6.121 -11.400 -13.572 1.00 77.69 218 SER A N 1
ATOM 1809 C CA . SER A 1 218 ? 6.198 -9.951 -13.823 1.00 77.69 218 SER A CA 1
ATOM 1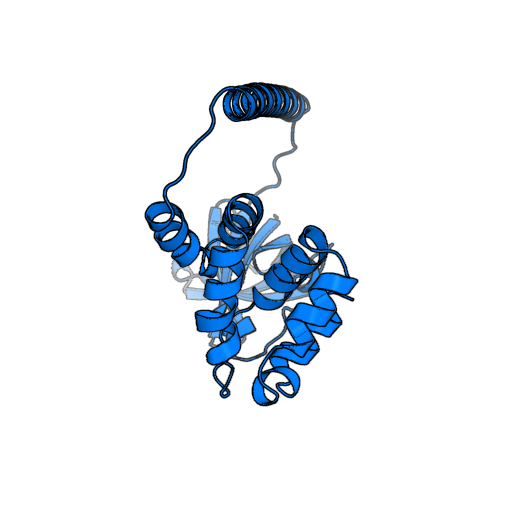810 C C . SER A 1 218 ? 5.948 -9.580 -15.289 1.00 77.69 218 SER A C 1
ATOM 1812 O O . SER A 1 218 ? 5.468 -8.485 -15.564 1.00 77.69 218 SER A O 1
ATOM 1814 N N . ILE A 1 219 ? 6.296 -10.463 -16.232 1.00 80.25 219 ILE A N 1
ATOM 1815 C CA . ILE A 1 219 ? 6.003 -10.294 -17.663 1.00 80.25 219 ILE A CA 1
ATOM 1816 C C . ILE A 1 219 ? 4.532 -10.613 -17.955 1.00 80.25 219 ILE A C 1
ATOM 1818 O O . ILE A 1 219 ? 3.906 -9.913 -18.743 1.00 80.25 219 ILE A O 1
ATOM 1822 N N . GLU A 1 220 ? 3.968 -11.641 -17.322 1.00 80.62 220 GLU A N 1
ATOM 1823 C CA . GLU A 1 220 ? 2.545 -11.981 -17.454 1.00 80.62 220 GLU A CA 1
ATOM 1824 C C . GLU A 1 220 ? 1.629 -10.901 -16.862 1.00 80.62 220 GLU A C 1
ATOM 1826 O O . GLU A 1 220 ? 0.549 -10.670 -17.388 1.00 80.62 220 GLU A O 1
ATOM 1831 N N . GLU A 1 221 ? 2.057 -10.199 -15.809 1.00 72.38 221 GLU A N 1
ATOM 1832 C CA . GLU A 1 221 ? 1.293 -9.103 -15.192 1.00 72.38 221 GLU A CA 1
ATOM 1833 C C . GLU A 1 221 ? 1.158 -7.851 -16.076 1.00 72.38 221 GLU A C 1
ATOM 1835 O O . GLU A 1 221 ? 0.270 -7.029 -15.835 1.00 72.38 221 GLU A O 1
ATOM 1840 N N . ILE A 1 222 ? 2.033 -7.673 -17.071 1.00 70.19 222 ILE A N 1
ATOM 1841 C CA . ILE A 1 222 ? 2.048 -6.482 -17.938 1.00 70.19 222 ILE A CA 1
ATOM 1842 C C . ILE A 1 222 ? 1.429 -6.718 -19.325 1.00 70.19 222 ILE A C 1
ATOM 1844 O O . ILE A 1 222 ? 1.158 -5.735 -20.019 1.00 70.19 222 ILE A O 1
ATOM 1848 N N . LEU A 1 223 ? 1.210 -7.981 -19.717 1.00 57.78 223 LEU A N 1
ATOM 1849 C CA . LEU A 1 223 ? 0.630 -8.4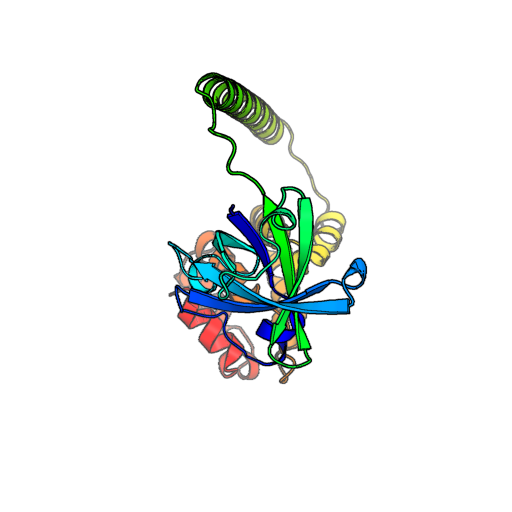01 -21.004 1.00 57.78 223 LEU A CA 1
ATOM 1850 C C . LEU A 1 223 ? -0.882 -8.639 -20.908 1.00 57.78 223 LEU A C 1
ATOM 1852 O O . LEU A 1 223 ? -1.573 -8.289 -21.893 1.00 57.78 223 LEU A O 1
#

Radius of gyration: 23.84 Å; chains: 1; bounding box: 52×46×63 Å